Protein AF-A0A507DVT4-F1 (afdb_monomer)

Solvent-accessible surface area (backbone atoms only — not comparable to full-atom values): 16266 Å² total; per-residue (Å²): 142,82,84,84,84,83,77,80,67,72,68,63,59,55,56,55,53,53,55,55,58,59,60,53,74,79,45,89,83,66,77,80,80,73,76,97,66,75,84,76,75,82,70,79,58,86,85,63,60,68,79,74,77,67,69,89,76,72,89,70,57,76,79,60,75,73,67,68,64,61,66,60,56,53,51,50,53,51,47,56,52,50,52,58,49,50,52,53,51,49,54,52,49,55,52,53,48,55,51,52,52,54,50,50,54,52,50,51,54,50,51,52,53,51,51,51,51,50,52,49,48,55,74,69,47,59,82,86,60,70,87,48,33,57,39,87,88,79,73,42,63,38,101,43,73,62,7,50,55,49,52,55,49,51,52,51,50,51,53,53,49,51,53,51,51,51,52,48,48,62,70,67,51,41,68,38,84,90,80,74,42,64,74,54,82,74,82,59,98,76,76,86,71,95,72,94,72,91,75,86,71,82,74,72,81,79,79,54,75,72,69,64,63,71,67,72,66,74,76,76,59,69,66,57,60,55,52,53,55,48,52,62,69,65,55,70,83,85,68,87,82,77,80,80,79,88,80,82,86,128

Mean predicted aligned error: 23.72 Å

Secondary structure (DSSP, 8-state):
------PPPTHHHHHHHHHHHHHHHT-TT-PPPPPSS--------TT--GGGT--------HHHHT---HHHHHHHHHHHHHHHHHHHHHHHHHHHHHHHHHHHHHHHHHHHHHHHHHHHHHHH--TT--SSSEETTTTEE-SSHHHHHHHHHHHHHHHHHHHHHHHHHHHH--EETTTTEESS----TT------------------HHHHHTT-SPPPPHHHHHHHHHHHHHS-------PPPPPPP-

Structure (mmCIF, N/CA/C/O backbone):
data_AF-A0A507DVT4-F1
#
_entry.id   AF-A0A507DVT4-F1
#
loop_
_atom_site.group_PDB
_atom_site.id
_atom_site.type_symbol
_atom_site.label_atom_id
_atom_site.label_alt_id
_atom_site.label_comp_id
_atom_site.label_asym_id
_atom_site.label_entity_id
_atom_site.label_seq_id
_atom_site.pdbx_PDB_ins_code
_atom_site.Cartn_x
_atom_site.Cartn_y
_atom_site.Cartn_z
_atom_site.occupancy
_atom_site.B_iso_or_equiv
_atom_site.auth_seq_id
_atom_site.auth_comp_id
_atom_site.auth_asym_id
_atom_site.auth_atom_id
_atom_site.pdbx_PDB_model_num
ATOM 1 N N . MET A 1 1 ? -23.699 -27.563 -65.424 1.00 43.44 1 MET A N 1
ATOM 2 C CA . MET A 1 1 ? -22.711 -27.409 -64.337 1.00 43.44 1 MET A CA 1
ATOM 3 C C . MET A 1 1 ? -22.340 -25.936 -64.263 1.00 43.44 1 MET A C 1
ATOM 5 O O . MET A 1 1 ? -21.666 -25.458 -65.162 1.00 43.44 1 MET A O 1
ATOM 9 N N . LEU A 1 2 ? -22.877 -25.204 -63.285 1.00 45.22 2 LEU A N 1
ATOM 10 C CA . LEU A 1 2 ? -22.607 -23.779 -63.067 1.00 45.22 2 LEU A CA 1
ATOM 11 C C . LEU A 1 2 ? -22.167 -23.614 -61.612 1.00 45.22 2 LEU A C 1
ATOM 13 O O . LEU A 1 2 ? -22.878 -24.027 -60.698 1.00 45.22 2 LEU A O 1
ATOM 17 N N . SER A 1 3 ? -20.957 -23.096 -61.428 1.00 48.53 3 SER A N 1
ATOM 18 C CA . SER A 1 3 ? -20.278 -22.952 -60.141 1.00 48.53 3 SER A CA 1
ATOM 19 C C . SER A 1 3 ? -20.824 -21.750 -59.355 1.00 48.53 3 SER A C 1
ATOM 21 O O . SER A 1 3 ? -21.083 -20.712 -59.968 1.00 48.53 3 SER A O 1
ATOM 23 N N . PRO A 1 4 ? -20.954 -21.825 -58.018 1.00 55.44 4 PRO A N 1
ATOM 24 C CA . PRO A 1 4 ? -21.424 -20.708 -57.211 1.00 55.44 4 PRO A CA 1
ATOM 25 C C . PRO A 1 4 ? -20.274 -19.751 -56.869 1.00 55.44 4 PRO A C 1
ATOM 27 O O . PRO A 1 4 ? -19.268 -20.139 -56.279 1.00 55.44 4 PRO A O 1
ATOM 30 N N . THR A 1 5 ? -20.439 -18.475 -57.212 1.00 55.00 5 THR A N 1
ATOM 31 C CA . THR A 1 5 ? -19.556 -17.376 -56.805 1.00 55.00 5 THR A CA 1
ATOM 32 C C . THR A 1 5 ? -19.841 -16.987 -55.352 1.00 55.00 5 THR A C 1
ATOM 34 O O . THR A 1 5 ? -20.905 -16.448 -55.048 1.00 55.00 5 THR A O 1
ATOM 37 N N . HIS A 1 6 ? -18.900 -17.255 -54.446 1.00 54.44 6 HIS A N 1
ATOM 38 C CA . HIS A 1 6 ? -18.939 -16.784 -53.059 1.00 54.44 6 HIS A CA 1
ATOM 39 C C . HIS A 1 6 ? -18.597 -15.290 -52.982 1.00 54.44 6 HIS A C 1
ATOM 41 O O . HIS A 1 6 ? -17.448 -14.888 -53.151 1.00 54.44 6 HIS A O 1
ATOM 47 N N . SER A 1 7 ? -19.604 -14.465 -52.699 1.00 57.56 7 SER A N 1
ATOM 48 C CA . SER A 1 7 ? -19.434 -13.072 -52.289 1.00 57.56 7 SER A CA 1
ATOM 49 C C . SER A 1 7 ? -18.986 -13.011 -50.825 1.00 57.56 7 SER A C 1
ATOM 51 O O . SER A 1 7 ? -19.694 -13.505 -49.946 1.00 57.56 7 SER A O 1
ATOM 53 N N . LEU A 1 8 ? -17.829 -12.397 -50.555 1.00 55.09 8 LEU A N 1
ATOM 54 C CA . LEU A 1 8 ? -17.363 -12.139 -49.189 1.00 55.09 8 LEU A CA 1
ATOM 55 C C . LEU A 1 8 ? -18.342 -11.217 -48.426 1.00 55.09 8 LEU A C 1
ATOM 57 O O . LEU A 1 8 ? -18.832 -10.241 -49.000 1.00 55.09 8 LEU A O 1
ATOM 61 N N . PRO A 1 9 ? -18.592 -11.466 -47.128 1.00 59.06 9 PRO A N 1
ATOM 62 C CA . PRO A 1 9 ? -19.480 -10.644 -46.312 1.00 59.06 9 PRO A CA 1
ATOM 63 C C . PRO A 1 9 ? -18.884 -9.247 -46.054 1.00 59.06 9 PRO A C 1
ATOM 65 O O . PRO A 1 9 ? -17.759 -9.108 -45.568 1.00 59.06 9 PRO A O 1
ATOM 68 N N . GLN A 1 10 ? -19.675 -8.203 -46.330 1.00 58.38 10 GLN A N 1
ATOM 69 C CA . GLN A 1 10 ? -19.324 -6.773 -46.226 1.00 58.38 10 GLN A CA 1
ATOM 70 C C . GLN A 1 10 ? -18.707 -6.337 -44.882 1.00 58.38 10 GLN A C 1
ATOM 72 O O . GLN A 1 10 ? -18.003 -5.330 -44.828 1.00 58.38 10 GLN A O 1
ATOM 77 N N . GLN A 1 11 ? -18.918 -7.085 -43.797 1.00 58.19 11 GLN A N 1
ATOM 78 C CA . GLN A 1 11 ? -18.396 -6.726 -42.476 1.00 58.19 11 GLN A CA 1
ATOM 79 C C . GLN A 1 11 ? -16.866 -6.832 -42.364 1.00 58.19 11 GLN A C 1
ATOM 81 O O . GLN A 1 11 ? -16.260 -6.046 -41.637 1.00 58.19 11 GLN A O 1
ATOM 86 N N . GLN A 1 12 ? -16.209 -7.723 -43.118 1.00 57.81 12 GLN A N 1
ATOM 87 C CA . GLN A 1 12 ? -14.740 -7.808 -43.089 1.00 57.81 12 GLN A CA 1
ATOM 88 C C . GLN A 1 12 ? -14.060 -6.624 -43.788 1.00 57.81 12 GLN A C 1
ATOM 90 O O . GLN A 1 12 ? -12.969 -6.220 -43.385 1.00 57.81 12 GLN A O 1
ATOM 95 N N . GLN A 1 13 ? -14.708 -6.011 -44.784 1.00 58.44 13 GLN A N 1
ATOM 96 C CA . GLN A 1 13 ? -14.149 -4.837 -45.462 1.00 58.44 13 GLN A CA 1
ATOM 97 C C . GLN A 1 13 ? -14.146 -3.597 -44.556 1.00 58.44 13 GLN A C 1
ATOM 99 O O . GLN A 1 13 ? -13.201 -2.811 -44.599 1.00 58.44 13 GLN A O 1
ATOM 104 N N . GLN A 1 14 ? -15.145 -3.446 -43.681 1.00 61.31 14 GLN A N 1
ATOM 105 C CA . GLN A 1 14 ? -15.218 -2.298 -42.770 1.00 61.31 14 GLN A CA 1
ATOM 106 C C . GLN A 1 14 ? -14.154 -2.353 -41.662 1.00 61.31 14 GLN A C 1
ATOM 108 O O . GLN A 1 14 ? -13.573 -1.319 -41.329 1.00 61.31 14 GLN A O 1
ATOM 113 N N . GLN A 1 15 ? -13.816 -3.541 -41.143 1.00 62.19 15 GLN A N 1
ATOM 114 C CA . GLN A 1 15 ? -12.723 -3.671 -40.168 1.00 62.19 15 GLN A CA 1
ATOM 115 C C . GLN A 1 15 ? -11.349 -3.355 -40.777 1.00 62.19 15 GLN A C 1
ATOM 117 O O . GLN A 1 15 ? -10.537 -2.691 -40.133 1.00 62.19 15 GLN A O 1
ATOM 122 N N . GLN A 1 16 ? -11.089 -3.747 -42.029 1.00 60.31 16 GLN A N 1
ATOM 123 C CA . GLN A 1 16 ? -9.811 -3.435 -42.684 1.00 60.31 16 GLN A CA 1
ATOM 124 C C . GLN A 1 16 ? -9.631 -1.927 -42.938 1.00 60.31 16 GLN A C 1
ATOM 126 O O . GLN A 1 16 ? -8.526 -1.405 -42.781 1.00 60.31 16 GLN A O 1
ATOM 131 N N . GLN A 1 17 ? -10.711 -1.198 -43.245 1.00 60.75 17 GLN A N 1
ATOM 132 C CA . GLN A 1 17 ? -10.659 0.261 -43.417 1.00 60.75 17 GLN A CA 1
ATOM 133 C C . GLN A 1 17 ? -10.392 1.001 -42.097 1.00 60.75 17 GLN A C 1
ATOM 135 O O . GLN A 1 17 ? -9.636 1.975 -42.074 1.00 60.75 17 GLN A O 1
ATOM 140 N N . GLN A 1 18 ? -10.943 0.519 -40.978 1.00 59.38 18 GLN A N 1
ATOM 141 C CA . GLN A 1 18 ? -10.685 1.104 -39.657 1.00 59.38 18 GLN A CA 1
ATOM 142 C C . GLN A 1 18 ? -9.224 0.922 -39.214 1.00 59.38 18 GLN A C 1
ATOM 144 O O . GLN A 1 18 ? -8.627 1.861 -38.683 1.00 59.38 18 GLN A O 1
ATOM 149 N N . TYR A 1 19 ? -8.616 -0.234 -39.505 1.00 56.16 19 TYR A N 1
ATOM 150 C CA . TYR A 1 19 ? -7.188 -0.463 -39.250 1.00 56.16 19 TYR A CA 1
ATOM 151 C C . TYR A 1 19 ? -6.286 0.464 -40.075 1.00 56.16 19 TYR A C 1
ATOM 153 O O . TYR A 1 19 ? -5.301 0.987 -39.549 1.00 56.16 19 TYR A O 1
ATOM 161 N N . HIS A 1 20 ? -6.638 0.731 -41.337 1.00 52.28 20 HIS A N 1
ATOM 162 C CA . HIS A 1 20 ? -5.852 1.627 -42.185 1.00 52.28 20 HIS A CA 1
ATOM 163 C C . HIS A 1 20 ? -5.845 3.072 -41.666 1.00 52.28 20 HIS A C 1
ATOM 165 O O . HIS A 1 20 ? -4.784 3.692 -41.629 1.00 52.28 20 HIS A O 1
ATOM 171 N N . HIS A 1 21 ? -6.989 3.583 -41.195 1.00 55.44 21 HIS A N 1
ATOM 172 C CA . HIS A 1 21 ? -7.095 4.946 -40.658 1.00 55.44 21 HIS A CA 1
ATOM 173 C C . HIS A 1 21 ? -6.410 5.140 -39.297 1.00 55.44 21 HIS A C 1
ATOM 175 O O . HIS A 1 21 ? -5.939 6.242 -39.001 1.00 55.44 21 HIS A O 1
ATOM 181 N N . ALA A 1 22 ? -6.338 4.097 -38.466 1.00 54.81 22 ALA A N 1
ATOM 182 C CA . ALA A 1 22 ? -5.620 4.155 -37.192 1.00 54.81 22 ALA A CA 1
ATOM 183 C C . ALA A 1 22 ? -4.095 4.214 -37.393 1.00 54.81 22 ALA A C 1
ATOM 185 O O . ALA A 1 22 ? -3.402 4.925 -36.664 1.00 54.81 22 ALA A O 1
ATOM 186 N N . PHE A 1 23 ? -3.571 3.530 -38.416 1.00 51.56 23 PHE A N 1
ATOM 187 C CA . PHE A 1 23 ? -2.135 3.498 -38.701 1.00 51.56 23 PHE A CA 1
ATOM 188 C C . PHE A 1 23 ? -1.599 4.847 -39.218 1.00 51.56 23 PHE A C 1
ATOM 190 O O . PHE A 1 23 ? -0.498 5.256 -38.852 1.00 51.56 23 PHE A O 1
ATOM 197 N N . THR A 1 24 ? -2.386 5.591 -40.005 1.00 51.53 24 THR A N 1
ATOM 198 C CA . THR A 1 24 ? -1.970 6.892 -40.569 1.00 51.53 24 THR A CA 1
ATOM 199 C C . THR A 1 24 ? -1.904 8.011 -39.525 1.00 51.53 24 THR A C 1
ATOM 201 O O . THR A 1 24 ? -1.092 8.924 -39.648 1.00 51.53 24 THR A O 1
ATOM 204 N N . ARG A 1 25 ? -2.723 7.960 -38.462 1.00 54.91 25 ARG A N 1
ATOM 205 C CA . ARG A 1 25 ? -2.779 9.034 -37.449 1.00 54.91 25 ARG A CA 1
ATOM 206 C C . ARG A 1 25 ? -1.584 9.064 -36.491 1.00 54.91 25 ARG A C 1
ATOM 208 O O . ARG A 1 25 ? -1.343 10.099 -35.877 1.00 54.91 25 ARG A O 1
ATOM 215 N N . HIS A 1 26 ? -0.832 7.971 -36.365 1.00 51.00 26 HIS A N 1
ATOM 216 C CA . HIS A 1 26 ? 0.309 7.882 -35.444 1.00 51.00 26 HIS A CA 1
ATOM 217 C C . HIS A 1 26 ? 1.683 8.111 -36.094 1.00 51.00 26 HIS A C 1
ATOM 219 O O . HIS A 1 26 ? 2.685 8.114 -35.385 1.00 51.00 26 HIS A O 1
ATOM 225 N N . ASN A 1 27 ? 1.745 8.370 -37.406 1.00 46.69 27 ASN A N 1
ATOM 226 C CA . ASN A 1 27 ? 2.987 8.688 -38.116 1.00 46.69 27 ASN A CA 1
ATOM 227 C C . ASN A 1 27 ? 2.753 9.797 -39.164 1.00 46.69 27 ASN A C 1
ATOM 229 O O . ASN A 1 27 ? 2.626 9.508 -40.352 1.00 46.69 27 ASN A O 1
ATOM 233 N N . PRO A 1 28 ? 2.712 11.084 -38.768 1.00 53.41 28 PRO A N 1
ATOM 234 C CA . PRO A 1 28 ? 2.500 12.194 -39.706 1.00 53.41 28 PRO A CA 1
ATOM 235 C C . PRO A 1 28 ? 3.705 12.474 -40.630 1.00 53.41 28 PRO A C 1
ATOM 237 O O . PRO A 1 28 ? 3.685 13.436 -41.389 1.00 53.41 28 PRO A O 1
ATOM 240 N N . SER A 1 29 ? 4.772 11.671 -40.563 1.00 52.97 29 SER A N 1
ATOM 241 C CA . SER A 1 29 ? 6.018 11.853 -41.319 1.00 52.97 29 SER A CA 1
ATOM 242 C C . SER A 1 29 ? 6.154 10.951 -42.549 1.00 52.97 29 SER A C 1
ATOM 244 O O . SER A 1 29 ? 7.186 11.010 -43.217 1.00 52.97 29 SER A O 1
ATOM 246 N N . ILE A 1 30 ? 5.151 10.127 -42.866 1.00 54.16 30 ILE A N 1
ATOM 247 C CA . ILE A 1 30 ? 5.149 9.326 -44.093 1.00 54.16 30 ILE A CA 1
ATOM 248 C C . ILE A 1 30 ? 4.250 10.044 -45.106 1.00 54.16 30 ILE A C 1
ATOM 250 O O . ILE A 1 30 ? 3.032 9.894 -45.026 1.00 54.16 30 ILE A O 1
ATOM 254 N N . PRO A 1 31 ? 4.801 10.861 -46.023 1.00 56.50 31 PRO A N 1
ATOM 255 C CA . PRO A 1 31 ? 4.013 11.391 -47.126 1.00 56.50 31 PRO A CA 1
ATOM 256 C C . PRO A 1 31 ? 3.473 10.224 -47.960 1.00 56.50 31 PRO A C 1
ATOM 258 O O . PRO A 1 31 ? 4.204 9.267 -48.234 1.00 56.50 31 PRO A O 1
ATOM 261 N N . ASP A 1 32 ? 2.198 10.311 -48.342 1.00 55.09 32 ASP A N 1
ATOM 262 C CA . ASP A 1 32 ? 1.546 9.349 -49.227 1.00 55.09 32 ASP A CA 1
ATOM 263 C C . ASP A 1 32 ? 2.420 9.094 -50.462 1.00 55.09 32 ASP A C 1
ATOM 265 O O . ASP A 1 32 ? 2.911 10.028 -51.108 1.00 55.09 32 ASP A O 1
ATOM 269 N N . ALA A 1 33 ? 2.646 7.818 -50.782 1.00 60.38 33 ALA A N 1
ATOM 270 C CA . ALA A 1 33 ? 3.378 7.454 -51.984 1.00 60.38 33 ALA A CA 1
ATOM 271 C C . ALA A 1 33 ? 2.613 8.000 -53.205 1.00 60.38 33 ALA A C 1
ATOM 273 O O . ALA A 1 33 ? 1.418 7.720 -53.342 1.00 60.38 33 ALA A O 1
ATOM 274 N N . PRO A 1 34 ? 3.258 8.783 -54.090 1.00 62.06 34 PRO A N 1
ATOM 275 C CA . PRO A 1 34 ? 2.573 9.367 -55.231 1.00 62.06 34 PRO A CA 1
ATOM 276 C C . PRO A 1 34 ? 2.027 8.262 -56.149 1.00 62.06 34 PRO A C 1
ATOM 278 O O . PRO A 1 34 ? 2.641 7.192 -56.252 1.00 62.06 34 PRO A O 1
ATOM 281 N N . PRO A 1 35 ? 0.888 8.500 -56.831 1.00 57.09 35 PRO A N 1
ATOM 282 C CA . PRO A 1 35 ? 0.307 7.532 -57.750 1.00 57.09 35 PRO A CA 1
ATOM 283 C C . PRO A 1 35 ? 1.354 7.114 -58.783 1.00 57.09 35 PRO A C 1
ATOM 285 O O . PRO A 1 35 ? 2.082 7.947 -59.326 1.00 57.09 35 PRO A O 1
ATOM 288 N N . CYS A 1 36 ? 1.442 5.808 -59.032 1.00 60.06 36 CYS A N 1
ATOM 289 C CA . CYS A 1 36 ? 2.369 5.204 -59.978 1.00 60.06 36 CYS A CA 1
ATOM 290 C C . CYS A 1 36 ? 2.043 5.656 -61.413 1.00 60.06 36 CYS A C 1
ATOM 292 O O . CYS A 1 36 ? 1.366 4.974 -62.176 1.00 60.06 36 CYS A O 1
ATOM 294 N N . GLY A 1 37 ? 2.527 6.835 -61.782 1.00 57.09 37 GLY A N 1
ATOM 295 C CA . GLY A 1 37 ? 2.388 7.424 -63.102 1.00 57.09 37 GLY A CA 1
ATOM 296 C C . GLY A 1 37 ? 3.658 8.192 -63.419 1.00 57.09 37 GLY A C 1
ATOM 297 O O . GLY A 1 37 ? 3.891 9.236 -62.830 1.00 57.09 37 GLY A O 1
ATOM 298 N N . ARG A 1 38 ? 4.482 7.624 -64.313 1.00 56.00 38 ARG A N 1
ATOM 299 C CA . ARG A 1 38 ? 5.738 8.168 -64.870 1.00 56.00 38 ARG A CA 1
ATOM 300 C C . ARG A 1 38 ? 6.609 8.939 -63.868 1.00 56.00 38 ARG A C 1
ATOM 302 O O . ARG A 1 38 ? 6.410 10.127 -63.641 1.00 56.00 38 ARG A O 1
ATOM 309 N N . LEU A 1 39 ? 7.663 8.274 -63.385 1.00 56.97 39 LEU A N 1
ATOM 310 C CA . LEU A 1 39 ? 8.821 8.925 -62.764 1.00 56.97 39 LEU A CA 1
ATOM 311 C C . LEU A 1 39 ? 9.166 10.208 -63.535 1.00 56.97 39 LEU A C 1
ATOM 313 O O . LEU A 1 39 ? 9.413 10.153 -64.744 1.00 56.97 39 LEU A O 1
ATOM 317 N N . ALA A 1 40 ? 9.160 11.350 -62.843 1.00 53.97 40 ALA A N 1
ATOM 318 C CA . ALA A 1 40 ? 9.676 12.589 -63.399 1.00 53.97 40 ALA A CA 1
ATOM 319 C C . ALA A 1 40 ? 11.084 12.300 -63.932 1.00 53.97 40 ALA A C 1
ATOM 321 O O . ALA A 1 40 ? 11.919 11.746 -63.209 1.00 53.97 40 ALA A O 1
ATOM 322 N N . ARG A 1 41 ? 11.336 12.612 -65.212 1.00 61.06 41 ARG A N 1
ATOM 323 C CA . ARG A 1 41 ? 12.693 12.556 -65.762 1.00 61.06 41 ARG A CA 1
ATOM 324 C C . ARG A 1 41 ? 13.564 13.365 -64.817 1.00 61.06 41 ARG A C 1
ATOM 326 O O . ARG A 1 41 ? 13.273 14.537 -64.600 1.00 61.06 41 ARG A O 1
ATOM 333 N N . ILE A 1 42 ? 14.561 12.704 -64.232 1.00 59.47 42 ILE A N 1
ATOM 334 C CA . ILE A 1 42 ? 15.562 13.306 -63.359 1.00 59.47 42 ILE A CA 1
ATOM 335 C C . ILE A 1 42 ? 16.101 14.520 -64.112 1.00 59.47 42 ILE A C 1
ATOM 337 O O . ILE A 1 42 ? 16.828 14.381 -65.094 1.00 59.47 42 ILE A O 1
ATOM 341 N N . GLY A 1 43 ? 15.624 15.700 -63.717 1.00 47.09 43 GLY A N 1
ATOM 342 C CA . GLY A 1 43 ? 16.059 16.966 -64.270 1.00 47.09 43 GLY A CA 1
ATOM 343 C C . GLY A 1 43 ? 17.536 17.119 -63.959 1.00 47.09 43 GLY A C 1
ATOM 344 O O . GLY A 1 43 ? 17.964 16.823 -62.844 1.00 47.09 43 GLY A O 1
ATOM 345 N N . ASN A 1 44 ? 18.291 17.509 -64.983 1.00 52.53 44 ASN A N 1
ATOM 346 C CA . ASN A 1 44 ? 19.724 17.757 -64.973 1.00 52.53 44 ASN A CA 1
ATOM 347 C C . ASN A 1 44 ? 20.236 18.188 -63.594 1.00 52.53 44 ASN A C 1
ATOM 349 O O . ASN A 1 44 ? 19.936 19.282 -63.117 1.00 52.53 44 ASN A O 1
ATOM 353 N N . ASN A 1 45 ? 21.042 17.321 -62.976 1.00 52.91 45 ASN A N 1
ATOM 354 C CA . ASN A 1 45 ? 21.886 17.705 -61.857 1.00 52.91 45 ASN A CA 1
ATOM 355 C C . ASN A 1 45 ? 22.715 18.915 -62.306 1.00 52.91 45 ASN A C 1
ATOM 357 O O . ASN A 1 45 ? 23.646 18.762 -63.090 1.00 52.91 45 ASN A O 1
ATOM 361 N N . SER A 1 46 ? 22.449 20.095 -61.748 1.00 54.09 46 SER A N 1
ATOM 362 C CA . SER A 1 46 ? 23.334 21.269 -61.829 1.00 54.09 46 SER A CA 1
ATOM 363 C C . SER A 1 46 ? 24.720 21.017 -61.208 1.00 54.09 46 SER A C 1
ATOM 365 O O . SER A 1 46 ? 25.603 21.862 -61.281 1.00 54.09 46 SER A O 1
ATOM 367 N N . ARG A 1 47 ? 24.923 19.832 -60.615 1.00 54.28 47 ARG A N 1
ATOM 368 C CA . ARG A 1 47 ? 26.208 19.282 -60.164 1.00 54.28 47 ARG A CA 1
ATOM 369 C C . ARG A 1 47 ? 26.981 18.487 -61.224 1.00 54.28 47 ARG A C 1
ATOM 371 O O . ARG A 1 47 ? 28.121 18.133 -60.960 1.00 54.28 47 ARG A O 1
ATOM 378 N N . ASN A 1 48 ? 26.390 18.218 -62.389 1.00 52.97 48 ASN A N 1
ATOM 379 C CA . ASN A 1 48 ? 27.080 17.698 -63.571 1.00 52.97 48 ASN A CA 1
ATOM 380 C C . ASN A 1 48 ? 27.116 18.806 -64.632 1.00 52.97 48 ASN A C 1
ATOM 382 O O . ASN A 1 48 ? 26.478 18.709 -65.678 1.00 52.97 48 ASN A O 1
ATOM 386 N N . THR A 1 49 ? 27.839 19.891 -64.355 1.00 51.75 49 THR A N 1
ATOM 387 C CA . THR A 1 49 ? 28.305 20.753 -65.440 1.00 51.75 49 THR A CA 1
ATOM 388 C C . THR A 1 49 ? 29.334 19.952 -66.236 1.00 51.75 49 THR A C 1
ATOM 390 O O . THR A 1 49 ? 30.318 19.441 -65.703 1.00 51.75 49 THR A O 1
ATOM 393 N N . SER A 1 50 ? 29.058 19.773 -67.524 1.00 51.56 50 SER A N 1
ATOM 394 C CA . SER A 1 50 ? 29.865 19.006 -68.477 1.00 51.56 50 SER A CA 1
ATOM 395 C C . SER A 1 50 ? 31.287 19.545 -68.676 1.00 51.56 50 SER A C 1
ATOM 397 O O . SER A 1 50 ? 32.092 18.865 -69.306 1.00 51.56 50 SER A O 1
ATOM 399 N N . ASP A 1 51 ? 31.620 20.709 -68.114 1.00 52.59 51 ASP A N 1
ATOM 400 C CA . ASP A 1 51 ? 32.925 21.359 -68.287 1.00 52.59 51 ASP A CA 1
ATOM 401 C C . ASP A 1 51 ? 34.090 20.562 -67.689 1.00 52.59 51 ASP A C 1
ATOM 403 O O . ASP A 1 51 ? 35.191 20.599 -68.228 1.00 52.59 51 ASP A O 1
ATOM 407 N N . ASN A 1 52 ? 33.859 19.763 -66.641 1.00 53.84 52 ASN A N 1
ATOM 408 C CA . ASN A 1 52 ? 34.907 18.913 -66.057 1.00 53.84 52 ASN A CA 1
ATOM 409 C C . ASN A 1 52 ? 34.899 17.466 -66.565 1.00 53.84 52 ASN A C 1
ATOM 411 O O . ASN A 1 52 ? 35.802 16.699 -66.238 1.00 53.84 52 ASN A O 1
ATOM 415 N N . VAL A 1 53 ? 33.898 17.062 -67.353 1.00 55.62 53 VAL A N 1
ATOM 416 C CA . VAL A 1 53 ? 33.783 15.673 -67.835 1.00 55.62 53 VAL A CA 1
ATOM 417 C C . VAL A 1 53 ? 34.609 15.449 -69.112 1.00 55.62 53 VAL A C 1
ATOM 419 O O . VAL A 1 53 ? 34.964 14.314 -69.415 1.00 55.62 53 VAL A O 1
ATOM 422 N N . PHE A 1 54 ? 34.992 16.520 -69.821 1.00 50.00 54 PHE A N 1
ATOM 423 C CA . PHE A 1 54 ? 35.735 16.454 -71.090 1.00 50.00 54 PHE A CA 1
ATOM 424 C C . PHE A 1 54 ? 37.143 17.073 -71.053 1.00 50.00 54 PHE A C 1
ATOM 426 O O . PHE A 1 54 ? 37.703 17.388 -72.101 1.00 50.00 54 PHE A O 1
ATOM 433 N N . ALA A 1 55 ? 37.770 17.200 -69.881 1.00 54.59 55 ALA A N 1
ATOM 434 C CA . ALA A 1 55 ? 39.186 17.564 -69.790 1.00 54.59 55 ALA A CA 1
ATOM 435 C C . ALA A 1 55 ? 40.097 16.359 -70.130 1.00 54.59 55 ALA A C 1
ATOM 437 O O . ALA A 1 55 ? 40.806 15.826 -69.279 1.00 54.59 55 ALA A O 1
ATOM 438 N N . PHE A 1 56 ? 40.093 15.914 -71.391 1.00 53.28 56 PHE A N 1
ATOM 439 C CA . PHE A 1 56 ? 41.046 14.934 -71.939 1.00 53.28 56 PHE A CA 1
ATOM 440 C C . PHE A 1 56 ? 42.414 15.587 -72.219 1.00 53.28 56 PHE A C 1
ATOM 442 O O . PHE A 1 56 ? 42.891 15.592 -73.350 1.00 53.28 56 PHE A O 1
ATOM 449 N N . GLY A 1 57 ? 43.035 16.198 -71.206 1.00 53.34 57 GLY A N 1
ATOM 450 C CA . GLY A 1 57 ? 44.179 17.093 -71.430 1.00 53.34 57 GLY A CA 1
ATOM 451 C C . GLY A 1 57 ? 45.232 17.148 -70.328 1.00 53.34 57 GLY A C 1
ATOM 452 O O . GLY A 1 57 ? 45.993 18.106 -70.283 1.00 53.34 57 GLY A O 1
ATOM 453 N N . GLY A 1 58 ? 45.292 16.156 -69.440 1.00 56.09 58 GLY A N 1
ATOM 454 C CA . GLY A 1 58 ? 46.421 15.982 -68.526 1.00 56.09 58 GLY A CA 1
ATOM 455 C C . GLY A 1 58 ? 47.271 14.809 -68.990 1.00 56.09 58 GLY A C 1
ATOM 456 O O . GLY A 1 58 ? 46.797 13.673 -68.964 1.00 56.09 58 GLY A O 1
ATOM 457 N N . VAL A 1 59 ? 48.510 15.062 -69.415 1.00 56.22 59 VAL A N 1
ATOM 458 C CA . VAL A 1 59 ? 49.517 14.009 -69.590 1.00 56.22 59 VAL A CA 1
ATOM 459 C C . VAL A 1 59 ? 49.777 13.423 -68.202 1.00 56.22 59 VAL A C 1
ATOM 461 O O . VAL A 1 59 ? 50.519 13.983 -67.405 1.00 56.22 59 VAL A O 1
ATOM 464 N N . MET A 1 60 ? 49.072 12.345 -67.868 1.00 53.25 60 MET A N 1
ATOM 465 C CA . MET A 1 60 ? 49.424 11.499 -66.733 1.00 53.25 60 MET A CA 1
ATOM 466 C C . MET A 1 60 ? 50.720 10.788 -67.104 1.00 53.25 60 MET A C 1
ATOM 468 O O . MET A 1 60 ? 50.744 10.082 -68.113 1.00 53.25 60 MET A O 1
ATOM 472 N N . ASP A 1 61 ? 51.777 10.996 -66.319 1.00 56.00 61 ASP A N 1
ATOM 473 C CA . ASP A 1 61 ? 53.045 10.282 -66.468 1.00 56.00 61 ASP A CA 1
ATOM 474 C C . ASP A 1 61 ? 52.788 8.771 -66.613 1.00 56.00 61 ASP A C 1
ATOM 476 O O . ASP A 1 61 ? 52.125 8.151 -65.776 1.00 56.00 61 ASP A O 1
ATOM 480 N N . ASP A 1 62 ? 53.334 8.143 -67.660 1.00 56.19 62 ASP A N 1
ATOM 481 C CA . ASP A 1 62 ? 53.113 6.714 -67.946 1.00 56.19 62 ASP A CA 1
ATOM 482 C C . ASP A 1 62 ? 53.564 5.792 -66.792 1.00 56.19 62 ASP A C 1
ATOM 484 O O . ASP A 1 62 ? 53.091 4.663 -66.663 1.00 56.19 62 ASP A O 1
ATOM 488 N N . VAL A 1 63 ? 54.427 6.285 -65.897 1.00 60.06 63 VAL A N 1
ATOM 489 C CA . VAL A 1 63 ? 54.926 5.558 -64.718 1.00 60.06 63 VAL A CA 1
ATOM 490 C C . VAL A 1 63 ? 53.872 5.441 -63.605 1.00 60.06 63 VAL A C 1
ATOM 492 O O . VAL A 1 63 ? 53.865 4.456 -62.863 1.00 60.06 63 VAL A O 1
ATOM 495 N N . THR A 1 64 ? 52.955 6.405 -63.476 1.00 56.41 64 THR A N 1
ATOM 496 C CA . THR A 1 64 ? 51.869 6.368 -62.474 1.00 56.41 64 THR A CA 1
ATOM 497 C C . THR A 1 64 ? 50.586 5.755 -63.029 1.00 56.41 64 THR A C 1
ATOM 499 O O . THR A 1 64 ? 49.791 5.215 -62.260 1.00 56.41 64 THR A O 1
ATOM 502 N N . ARG A 1 65 ? 50.426 5.723 -64.359 1.00 57.66 65 ARG A N 1
ATOM 503 C CA . ARG A 1 65 ? 49.276 5.125 -65.061 1.00 57.66 65 ARG A CA 1
ATOM 504 C C . ARG A 1 65 ? 49.043 3.643 -64.720 1.00 57.66 65 ARG A C 1
ATOM 506 O O . ARG A 1 65 ? 47.898 3.201 -64.713 1.00 57.66 65 ARG A O 1
ATOM 513 N N . TYR A 1 66 ? 50.099 2.897 -64.383 1.00 54.84 66 TYR A N 1
ATOM 514 C CA . TYR A 1 66 ? 50.032 1.459 -64.070 1.00 54.84 66 TYR A CA 1
ATOM 515 C C . TYR A 1 66 ? 50.302 1.108 -62.597 1.00 54.84 66 TYR A C 1
ATOM 517 O O . TYR A 1 66 ? 50.267 -0.065 -62.232 1.00 54.84 66 TYR A O 1
ATOM 525 N N . ARG A 1 67 ? 50.528 2.098 -61.720 1.00 57.88 67 ARG A N 1
ATOM 526 C CA . ARG A 1 67 ? 50.645 1.888 -60.265 1.00 57.88 67 ARG A CA 1
ATOM 527 C C . ARG A 1 67 ? 49.297 2.104 -59.584 1.00 57.88 67 ARG A C 1
ATOM 529 O O . ARG A 1 67 ? 49.124 3.016 -58.784 1.00 57.88 67 ARG A O 1
ATOM 536 N N . THR A 1 68 ? 48.326 1.267 -59.922 1.00 65.25 68 THR A N 1
ATOM 537 C CA . THR A 1 68 ? 47.049 1.214 -59.208 1.00 65.25 68 THR A CA 1
ATOM 538 C C . THR A 1 68 ? 47.043 -0.027 -58.330 1.00 65.25 68 THR A C 1
ATOM 540 O O . THR A 1 68 ? 46.936 -1.150 -58.816 1.00 65.25 68 THR A O 1
ATOM 543 N N . ASP A 1 69 ? 47.175 0.165 -57.016 1.00 73.81 69 ASP A N 1
ATOM 544 C CA . ASP A 1 69 ? 46.930 -0.909 -56.052 1.00 73.81 69 ASP A CA 1
ATOM 545 C C . ASP A 1 69 ? 45.415 -1.142 -55.946 1.00 73.81 69 ASP A C 1
ATOM 547 O O . ASP A 1 69 ? 44.723 -0.704 -55.024 1.00 73.81 69 ASP A O 1
ATOM 551 N N . ALA A 1 70 ? 44.872 -1.791 -56.976 1.00 77.62 70 ALA A N 1
ATOM 552 C CA . ALA A 1 70 ? 43.460 -2.131 -57.064 1.00 77.62 70 ALA A CA 1
ATOM 553 C C . ALA A 1 70 ? 43.029 -3.064 -55.919 1.00 77.62 70 ALA A C 1
ATOM 555 O O . ALA A 1 70 ? 41.861 -3.058 -55.527 1.00 77.62 70 ALA A O 1
ATOM 556 N N . ALA A 1 71 ? 43.967 -3.839 -55.361 1.00 79.69 71 ALA A N 1
ATOM 557 C CA . ALA A 1 71 ? 43.706 -4.707 -54.224 1.00 79.69 71 ALA A CA 1
ATOM 558 C C . ALA A 1 71 ? 43.471 -3.888 -52.946 1.00 79.69 71 ALA A C 1
ATOM 560 O O . ALA A 1 71 ? 42.493 -4.154 -52.247 1.00 79.69 71 ALA A O 1
ATOM 561 N N . ALA A 1 72 ? 44.290 -2.865 -52.675 1.00 84.81 72 ALA A N 1
ATOM 562 C CA . ALA A 1 72 ? 44.078 -1.948 -51.552 1.00 84.81 72 ALA A CA 1
ATOM 563 C C . ALA A 1 72 ? 42.778 -1.133 -51.692 1.00 84.81 72 ALA A C 1
ATOM 565 O O . ALA A 1 72 ? 41.994 -1.037 -50.750 1.00 84.81 72 ALA A O 1
ATOM 566 N N . ALA A 1 73 ? 42.474 -0.621 -52.887 1.00 83.88 73 ALA A N 1
ATOM 567 C CA . ALA A 1 73 ? 41.231 0.125 -53.108 1.00 83.88 73 ALA A CA 1
ATOM 568 C C . ALA A 1 73 ? 39.969 -0.742 -52.884 1.00 83.88 73 ALA A C 1
ATOM 570 O O . ALA A 1 73 ? 38.965 -0.289 -52.326 1.00 83.88 73 ALA A O 1
ATOM 571 N N . GLU A 1 74 ? 40.005 -2.016 -53.287 1.00 85.88 74 GLU A N 1
ATOM 572 C CA . GLU A 1 74 ? 38.891 -2.947 -53.081 1.00 85.88 74 GLU A CA 1
ATOM 573 C C . GLU A 1 74 ? 38.783 -3.415 -51.615 1.00 85.88 74 GLU A C 1
ATOM 575 O O . GLU A 1 74 ? 37.670 -3.617 -51.115 1.00 85.88 74 GLU A O 1
ATOM 580 N N . THR A 1 75 ? 39.896 -3.548 -50.881 1.00 90.69 75 THR A N 1
ATOM 581 C CA . THR A 1 75 ? 39.861 -3.871 -49.442 1.00 90.69 75 THR A CA 1
ATOM 582 C C . THR A 1 75 ? 39.278 -2.717 -48.626 1.00 90.69 75 THR A C 1
ATOM 584 O O . THR A 1 75 ? 38.397 -2.963 -47.795 1.00 90.69 75 THR A O 1
ATOM 587 N N . GLU A 1 76 ? 39.656 -1.471 -48.920 1.00 91.69 76 GLU A N 1
ATOM 588 C CA . GLU A 1 76 ? 39.065 -0.271 -48.316 1.00 91.69 76 GLU A CA 1
ATOM 589 C C . GLU A 1 76 ? 37.566 -0.177 -48.611 1.00 91.69 76 GLU A C 1
ATOM 591 O O . GLU A 1 76 ? 36.749 0.014 -47.705 1.00 91.69 76 GLU A O 1
ATOM 596 N N . ARG A 1 77 ? 37.154 -0.412 -49.863 1.00 90.50 77 ARG A N 1
ATOM 597 C CA . ARG A 1 77 ? 35.732 -0.429 -50.237 1.00 90.50 77 ARG A CA 1
ATOM 598 C C . ARG A 1 77 ? 34.943 -1.461 -49.429 1.00 90.50 77 ARG A C 1
ATOM 600 O O . ARG A 1 77 ? 33.830 -1.172 -48.974 1.00 90.50 77 ARG A O 1
ATOM 607 N N . ARG A 1 78 ? 35.503 -2.658 -49.227 1.00 93.12 78 ARG A N 1
ATOM 608 C CA . ARG A 1 78 ? 34.889 -3.717 -48.408 1.00 93.12 78 ARG A CA 1
ATOM 609 C C . ARG A 1 78 ? 34.818 -3.329 -46.935 1.00 93.12 78 ARG A C 1
ATOM 611 O O . ARG A 1 78 ? 33.791 -3.596 -46.311 1.00 93.12 78 ARG A O 1
ATOM 618 N N . GLN A 1 79 ? 35.850 -2.688 -46.385 1.00 95.62 79 GLN A N 1
ATOM 619 C CA . GLN A 1 79 ? 35.832 -2.172 -45.012 1.00 95.62 79 GLN A CA 1
ATOM 620 C C . GLN A 1 79 ? 34.740 -1.115 -44.834 1.00 95.62 79 GLN A C 1
ATOM 622 O O . GLN A 1 79 ? 33.868 -1.284 -43.988 1.00 95.62 79 GLN A O 1
ATOM 627 N N . VAL A 1 80 ? 34.662 -0.122 -45.724 1.00 94.62 80 VAL A N 1
ATOM 628 C CA . VAL A 1 80 ? 33.618 0.916 -45.676 1.00 94.62 80 VAL A CA 1
ATOM 629 C C . VAL A 1 80 ? 32.211 0.310 -45.744 1.00 94.62 80 VAL A C 1
ATOM 631 O O . VAL A 1 80 ? 31.296 0.758 -45.048 1.00 94.62 80 VAL A O 1
ATOM 634 N N . GLN A 1 81 ? 31.999 -0.724 -46.563 1.00 94.75 81 GLN A N 1
ATOM 635 C CA . GLN A 1 81 ? 30.710 -1.422 -46.611 1.00 94.75 81 GLN A CA 1
ATOM 636 C C . GLN A 1 81 ? 30.404 -2.196 -45.324 1.00 94.75 81 GLN A C 1
ATOM 638 O O . GLN A 1 81 ? 29.253 -2.179 -44.869 1.00 94.75 81 GLN A O 1
ATOM 643 N N . ARG A 1 82 ? 31.408 -2.852 -44.728 1.00 95.94 82 ARG A N 1
ATOM 644 C CA . ARG A 1 82 ? 31.277 -3.530 -43.430 1.00 95.94 82 ARG A CA 1
ATOM 645 C C . ARG A 1 82 ? 30.935 -2.533 -42.329 1.00 95.94 82 ARG A C 1
ATOM 647 O O . ARG A 1 82 ? 29.963 -2.769 -41.619 1.00 95.94 82 ARG A O 1
ATOM 654 N N . ASP A 1 83 ? 31.608 -1.390 -42.279 1.00 96.31 83 ASP A N 1
AT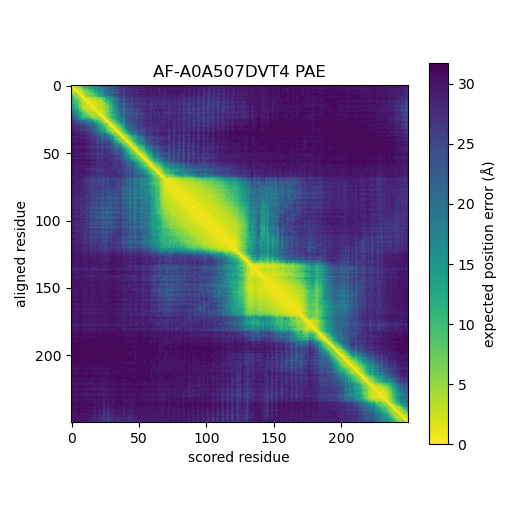OM 655 C CA . ASP A 1 83 ? 31.366 -0.342 -41.283 1.00 96.31 83 ASP A CA 1
ATOM 656 C C . ASP A 1 83 ? 29.981 0.291 -41.435 1.00 96.31 83 ASP A C 1
ATOM 658 O O . ASP A 1 83 ? 29.268 0.545 -40.468 1.00 96.31 83 ASP A O 1
ATOM 662 N N . ARG A 1 84 ? 29.525 0.506 -42.674 1.00 95.25 84 ARG A N 1
ATOM 663 C CA . ARG A 1 84 ? 28.145 0.957 -42.926 1.00 95.25 84 ARG A CA 1
ATOM 664 C C . ARG A 1 84 ? 27.117 -0.082 -42.487 1.00 95.25 84 ARG A C 1
ATOM 666 O O . ARG A 1 84 ? 26.001 0.271 -42.103 1.00 95.25 84 ARG A O 1
ATOM 673 N N . ARG A 1 85 ? 27.436 -1.374 -42.588 1.00 95.06 85 ARG A N 1
ATOM 674 C CA . ARG A 1 85 ? 26.562 -2.448 -42.106 1.00 95.06 85 ARG A CA 1
ATOM 675 C C . ARG A 1 85 ? 26.568 -2.519 -40.579 1.00 95.06 85 ARG A C 1
ATOM 677 O O . ARG A 1 85 ? 25.478 -2.580 -40.018 1.00 95.06 85 ARG A O 1
ATOM 684 N N . SER A 1 86 ? 27.729 -2.460 -39.929 1.00 95.50 86 SER A N 1
ATOM 685 C CA . SER A 1 86 ? 27.835 -2.483 -38.465 1.00 95.50 86 SER A CA 1
ATOM 686 C C . SER A 1 86 ? 27.110 -1.292 -37.841 1.00 95.50 86 SER A C 1
ATOM 688 O O . SER A 1 86 ? 26.249 -1.509 -36.996 1.00 95.50 86 SER A O 1
ATOM 690 N N . LYS A 1 87 ? 27.305 -0.074 -38.365 1.00 96.19 87 LYS A N 1
ATOM 691 C CA . LYS A 1 87 ? 26.588 1.133 -37.913 1.00 96.19 87 LYS A CA 1
ATOM 692 C C . LYS A 1 87 ? 25.070 0.989 -38.002 1.00 96.19 87 LYS A C 1
ATOM 694 O O . LYS A 1 87 ? 24.354 1.382 -37.091 1.00 96.19 87 LYS A O 1
ATOM 699 N N . ARG A 1 88 ? 24.543 0.397 -39.081 1.00 94.62 88 ARG A N 1
ATOM 700 C CA . ARG A 1 88 ? 23.091 0.153 -39.210 1.00 94.62 88 ARG A CA 1
ATOM 701 C C . ARG A 1 88 ? 22.573 -0.843 -38.176 1.00 94.62 88 ARG A C 1
ATOM 703 O O . ARG A 1 88 ? 21.478 -0.658 -37.653 1.00 94.62 88 ARG A O 1
ATOM 710 N N . VAL A 1 89 ? 23.340 -1.897 -37.902 1.00 95.06 89 VAL A N 1
ATOM 711 C CA . VAL A 1 89 ? 22.989 -2.891 -36.879 1.00 95.06 89 VAL A CA 1
ATOM 712 C C . VAL A 1 89 ? 23.024 -2.262 -35.489 1.00 95.06 89 VAL A C 1
ATOM 714 O O . VAL A 1 89 ? 22.093 -2.464 -34.719 1.00 95.06 89 VAL A O 1
ATOM 717 N N . GLU A 1 90 ? 24.044 -1.460 -35.197 1.00 96.06 90 GLU A N 1
ATOM 718 C CA . GLU A 1 90 ? 24.199 -0.745 -33.932 1.00 96.06 90 GLU A CA 1
ATOM 719 C C . GLU A 1 90 ? 23.057 0.249 -33.698 1.00 96.06 90 GLU A C 1
ATOM 721 O O . GLU A 1 90 ? 22.391 0.184 -32.671 1.00 96.06 90 GLU A O 1
ATOM 726 N N . VAL A 1 91 ? 22.726 1.083 -34.690 1.00 96.00 91 VAL A N 1
ATOM 727 C CA . VAL A 1 91 ? 21.583 2.008 -34.604 1.00 96.00 91 VAL A CA 1
ATOM 728 C C . VAL A 1 91 ? 20.277 1.255 -34.347 1.00 96.00 91 VAL A C 1
ATOM 730 O O . VAL A 1 91 ? 19.479 1.674 -33.510 1.00 96.00 91 VAL A O 1
ATOM 733 N N . ARG A 1 92 ? 20.055 0.121 -35.027 1.00 95.19 92 ARG A N 1
ATOM 734 C CA . ARG A 1 92 ? 18.861 -0.706 -34.801 1.00 95.19 92 ARG A CA 1
ATOM 735 C C . ARG A 1 92 ? 18.841 -1.302 -33.395 1.00 95.19 92 ARG A C 1
ATOM 737 O O . ARG A 1 92 ? 17.778 -1.340 -32.782 1.00 95.19 92 ARG A O 1
ATOM 744 N N . ARG A 1 93 ? 19.985 -1.774 -32.898 1.00 96.00 93 ARG A N 1
ATOM 745 C CA . ARG A 1 93 ? 20.116 -2.323 -31.545 1.00 96.00 93 ARG A CA 1
ATOM 746 C C . ARG A 1 93 ? 19.805 -1.256 -30.500 1.00 96.00 93 ARG A C 1
ATOM 748 O O . ARG A 1 93 ? 18.935 -1.489 -29.673 1.00 96.00 93 ARG A O 1
ATOM 755 N N . ASN A 1 94 ? 20.420 -0.082 -30.613 1.00 95.56 94 ASN A N 1
ATOM 756 C CA . ASN A 1 94 ? 20.205 1.031 -29.689 1.00 95.56 94 ASN A CA 1
ATOM 757 C C . ASN A 1 94 ? 18.745 1.505 -29.717 1.00 95.56 94 ASN A C 1
ATOM 759 O O . ASN A 1 94 ? 18.172 1.837 -28.687 1.00 95.56 94 ASN A O 1
ATOM 763 N N . TRP A 1 95 ? 18.108 1.507 -30.892 1.00 94.19 95 TRP A N 1
ATOM 764 C CA . TRP A 1 95 ? 16.686 1.833 -31.006 1.00 94.19 95 TRP A CA 1
ATOM 765 C C . TRP A 1 95 ? 15.789 0.823 -30.277 1.00 94.19 95 TRP A C 1
ATOM 767 O O . TRP A 1 95 ? 14.888 1.234 -29.551 1.00 94.19 95 TRP A O 1
ATOM 777 N N . LEU A 1 96 ? 16.046 -0.481 -30.438 1.00 94.06 96 LEU A N 1
ATOM 778 C CA . LEU A 1 96 ? 15.306 -1.527 -29.721 1.00 94.06 96 LEU A CA 1
ATOM 779 C C . LEU A 1 96 ? 15.533 -1.446 -28.209 1.00 94.06 96 LEU A C 1
ATOM 781 O O . LEU A 1 96 ? 14.579 -1.559 -27.447 1.00 94.06 96 LEU A O 1
ATOM 785 N N . GLU A 1 97 ? 16.773 -1.209 -27.790 1.00 95.56 97 GLU A N 1
ATOM 786 C CA . GLU A 1 97 ? 17.134 -1.030 -26.385 1.00 95.56 97 GLU A CA 1
ATOM 787 C C . GLU A 1 97 ? 16.386 0.156 -25.770 1.00 95.56 97 GLU A C 1
ATOM 789 O O . GLU A 1 97 ? 15.735 -0.011 -24.748 1.00 95.56 97 GLU A O 1
ATOM 794 N N . ASN A 1 98 ? 16.354 1.307 -26.448 1.00 95.50 98 ASN A N 1
ATOM 795 C CA . ASN A 1 98 ? 15.618 2.490 -25.992 1.00 95.50 98 ASN A CA 1
ATOM 796 C C . ASN A 1 98 ? 14.100 2.272 -25.877 1.00 95.50 98 ASN A C 1
ATOM 798 O O . ASN A 1 98 ? 13.436 2.909 -25.059 1.00 95.50 98 ASN A O 1
ATOM 802 N N . ILE A 1 99 ? 13.520 1.422 -26.727 1.00 95.62 99 ILE A N 1
ATOM 803 C CA . ILE A 1 99 ? 12.099 1.069 -26.621 1.00 95.62 99 ILE A CA 1
ATOM 804 C C . ILE A 1 99 ? 11.864 0.202 -25.390 1.00 95.62 99 ILE A C 1
ATOM 806 O O . ILE A 1 99 ? 10.910 0.444 -24.652 1.00 95.62 99 ILE A O 1
ATOM 810 N N . GLU A 1 100 ? 12.723 -0.791 -25.174 1.00 95.56 100 GLU A N 1
ATOM 811 C CA . GLU A 1 100 ? 12.585 -1.718 -24.059 1.00 95.56 100 GLU A CA 1
ATOM 812 C C . GLU A 1 100 ? 12.834 -1.012 -22.722 1.00 95.56 100 GLU A C 1
ATOM 814 O O . GLU A 1 100 ? 12.032 -1.170 -21.807 1.00 95.56 100 GLU A O 1
ATOM 819 N N . THR A 1 101 ? 13.852 -0.150 -22.620 1.00 96.56 101 THR A N 1
ATOM 820 C CA . THR A 1 101 ? 14.073 0.665 -21.414 1.00 96.56 101 THR A CA 1
ATOM 821 C C . THR A 1 101 ? 12.864 1.540 -21.111 1.00 96.56 101 THR A C 1
ATOM 823 O O . THR A 1 101 ? 12.331 1.486 -20.007 1.00 96.56 101 THR A O 1
ATOM 826 N N . ARG A 1 102 ? 12.327 2.246 -22.114 1.00 95.31 102 ARG A N 1
ATOM 827 C CA . ARG A 1 102 ? 11.121 3.064 -21.939 1.00 95.31 102 ARG A CA 1
ATOM 828 C C . ARG A 1 102 ? 9.911 2.239 -21.499 1.00 95.31 102 ARG A C 1
ATOM 830 O O . ARG A 1 102 ? 9.091 2.727 -20.724 1.00 95.31 102 ARG A O 1
ATOM 837 N N . ARG A 1 103 ? 9.759 1.019 -22.015 1.00 97.12 103 ARG A N 1
ATOM 838 C CA . ARG A 1 103 ? 8.689 0.108 -21.598 1.00 97.12 103 ARG A CA 1
ATOM 839 C C . ARG A 1 103 ? 8.846 -0.265 -20.122 1.00 97.12 103 ARG A C 1
ATOM 841 O O . ARG A 1 103 ? 7.872 -0.141 -19.382 1.00 97.12 103 ARG A O 1
ATOM 848 N N . TRP A 1 104 ? 10.048 -0.657 -19.700 1.00 96.12 104 TRP A N 1
ATOM 849 C CA . TRP A 1 104 ? 10.340 -0.992 -18.304 1.00 96.12 104 TRP A CA 1
ATOM 850 C C . TRP A 1 104 ? 10.155 0.193 -17.361 1.00 96.12 104 TRP A C 1
ATOM 852 O O . TRP A 1 104 ? 9.597 0.010 -16.285 1.00 96.12 104 TRP A O 1
ATOM 862 N N . ASP A 1 105 ? 10.536 1.402 -17.772 1.00 97.06 105 ASP A N 1
ATOM 863 C CA . ASP A 1 105 ? 10.336 2.624 -16.983 1.00 97.06 105 ASP A CA 1
ATOM 864 C C . ASP A 1 105 ? 8.849 2.928 -16.754 1.00 97.06 105 ASP A C 1
ATOM 866 O O . ASP A 1 105 ? 8.437 3.386 -15.688 1.00 97.06 105 ASP A O 1
ATOM 870 N N . VAL A 1 106 ? 8.009 2.673 -17.762 1.00 97.19 106 VAL A N 1
ATOM 871 C CA . VAL A 1 106 ? 6.557 2.816 -17.616 1.00 97.19 106 VAL A CA 1
ATOM 872 C C . VAL A 1 106 ? 6.017 1.746 -16.672 1.00 97.19 106 VAL A C 1
ATOM 874 O O . VAL A 1 106 ? 5.234 2.064 -15.779 1.00 97.19 106 VAL A O 1
ATOM 877 N N . GLU A 1 107 ? 6.434 0.494 -16.847 1.00 96.44 107 GLU A N 1
ATOM 878 C CA . GLU A 1 107 ? 5.983 -0.630 -16.028 1.00 96.44 107 GLU A CA 1
ATOM 879 C C . GLU A 1 107 ? 6.376 -0.442 -14.553 1.00 96.44 107 GLU A C 1
ATOM 881 O O . GLU A 1 107 ? 5.510 -0.501 -13.675 1.00 96.44 107 GLU A O 1
ATOM 886 N N . SER A 1 108 ? 7.628 -0.079 -14.269 1.00 95.25 108 SER A N 1
ATOM 887 C CA . SER A 1 108 ? 8.109 0.216 -12.913 1.00 95.25 108 SER A CA 1
ATOM 888 C C . SER A 1 108 ? 7.328 1.364 -12.270 1.00 95.25 108 SER A C 1
ATOM 890 O O . SER A 1 108 ? 6.807 1.204 -11.165 1.00 95.25 108 SER A O 1
ATOM 892 N N . ALA A 1 109 ? 7.109 2.467 -12.991 1.00 95.88 109 ALA A N 1
ATOM 893 C CA . ALA A 1 109 ? 6.311 3.585 -12.496 1.00 95.88 109 ALA A CA 1
ATOM 894 C C . ALA A 1 109 ? 4.851 3.188 -12.206 1.00 95.88 109 ALA A C 1
ATOM 896 O O . ALA A 1 109 ? 4.241 3.698 -11.260 1.00 95.88 109 ALA A O 1
ATOM 897 N N . THR A 1 110 ? 4.255 2.282 -12.993 1.00 95.94 110 THR A N 1
ATOM 898 C CA . THR A 1 110 ? 2.909 1.768 -12.688 1.00 95.94 110 THR A CA 1
ATOM 899 C C . THR A 1 110 ? 2.891 0.903 -11.432 1.00 95.94 110 THR A C 1
ATOM 901 O O . THR A 1 110 ? 1.984 1.063 -10.611 1.00 95.94 110 THR A O 1
ATOM 904 N N . HIS A 1 111 ? 3.902 0.052 -11.238 1.00 95.00 111 HIS A N 1
ATOM 905 C CA . HIS A 1 111 ? 4.043 -0.764 -10.035 1.00 95.00 111 HIS A CA 1
ATOM 906 C C . HIS A 1 111 ? 4.237 0.093 -8.783 1.00 95.00 111 HIS A C 1
ATOM 908 O O . HIS A 1 111 ? 3.552 -0.131 -7.785 1.00 95.00 111 HIS A O 1
ATOM 914 N N . GLU A 1 112 ? 5.090 1.114 -8.845 1.00 95.88 112 GLU A N 1
ATOM 915 C CA . GLU A 1 112 ? 5.307 2.050 -7.739 1.00 95.88 112 GLU A CA 1
ATOM 916 C C . GLU A 1 112 ? 4.022 2.792 -7.360 1.00 95.88 112 GLU A C 1
ATOM 918 O O . GLU A 1 112 ? 3.660 2.855 -6.185 1.00 95.88 112 GLU A O 1
ATOM 923 N N . ARG A 1 113 ? 3.271 3.298 -8.348 1.00 95.62 113 ARG A N 1
ATOM 924 C CA . ARG A 1 113 ? 1.975 3.953 -8.099 1.00 95.62 113 ARG A CA 1
ATOM 925 C C . ARG A 1 113 ? 0.956 2.995 -7.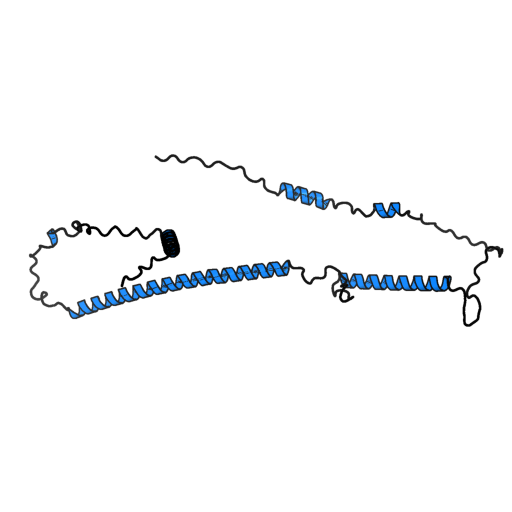491 1.00 95.62 113 ARG A C 1
ATOM 927 O O . ARG A 1 113 ? 0.230 3.383 -6.576 1.00 95.62 113 ARG A O 1
ATOM 934 N N . ALA A 1 114 ? 0.891 1.758 -7.981 1.00 94.00 114 ALA A N 1
ATOM 935 C CA . ALA A 1 114 ? -0.004 0.742 -7.442 1.00 94.00 114 ALA A CA 1
ATOM 936 C C . ALA A 1 114 ? 0.353 0.396 -5.988 1.00 94.00 114 ALA A C 1
ATOM 938 O O . ALA A 1 114 ? -0.539 0.349 -5.139 1.00 94.00 114 ALA A O 1
ATOM 939 N N . ALA A 1 115 ? 1.643 0.229 -5.688 1.00 94.00 115 ALA A N 1
ATOM 940 C CA . ALA A 1 115 ? 2.140 -0.025 -4.341 1.00 94.00 115 ALA A CA 1
ATOM 941 C C . ALA A 1 115 ? 1.857 1.154 -3.397 1.00 94.00 115 ALA A C 1
ATOM 943 O O . ALA A 1 115 ? 1.327 0.950 -2.306 1.00 94.00 115 ALA A O 1
ATOM 944 N N . ALA A 1 116 ? 2.115 2.390 -3.832 1.00 93.44 116 ALA A N 1
ATOM 945 C CA . ALA A 1 116 ? 1.819 3.593 -3.057 1.00 93.44 116 ALA A CA 1
ATOM 946 C C . ALA A 1 116 ? 0.317 3.728 -2.760 1.00 93.44 116 ALA A C 1
ATOM 948 O O . ALA A 1 116 ? -0.081 4.024 -1.634 1.00 93.44 116 ALA A O 1
ATOM 949 N N . HIS A 1 117 ? -0.536 3.454 -3.747 1.00 91.75 117 HIS A N 1
ATOM 950 C CA . HIS A 1 117 ? -1.984 3.470 -3.564 1.00 91.75 117 HIS A CA 1
ATOM 951 C C . HIS A 1 117 ? -2.464 2.361 -2.616 1.00 91.75 117 HIS A C 1
ATOM 953 O O . HIS A 1 117 ? -3.365 2.588 -1.808 1.00 91.75 117 HIS A O 1
ATOM 959 N N . LEU A 1 118 ? -1.855 1.174 -2.671 1.00 88.81 118 LEU A N 1
ATOM 960 C CA . LEU A 1 118 ? -2.135 0.082 -1.741 1.00 88.81 118 LEU A CA 1
ATOM 961 C C . LEU A 1 118 ? -1.713 0.457 -0.314 1.00 88.81 118 LEU A C 1
ATOM 963 O O . LEU A 1 118 ? -2.510 0.292 0.606 1.00 88.81 118 LEU A O 1
ATOM 967 N N . ALA A 1 119 ? -0.528 1.043 -0.133 1.00 87.31 119 ALA A N 1
ATOM 968 C CA . ALA A 1 119 ? -0.058 1.539 1.159 1.00 87.31 119 ALA A CA 1
ATOM 969 C C . ALA A 1 119 ? -0.972 2.644 1.717 1.00 87.31 119 ALA A C 1
ATOM 971 O O . ALA A 1 119 ? -1.348 2.607 2.888 1.00 87.31 119 ALA A O 1
ATOM 972 N N . MET A 1 120 ? -1.418 3.582 0.872 1.00 86.50 120 MET A N 1
ATOM 973 C CA . MET A 1 120 ? -2.397 4.605 1.258 1.00 86.50 120 MET A CA 1
ATOM 974 C C . MET A 1 120 ? -3.720 3.969 1.692 1.00 86.50 120 MET A C 1
ATOM 976 O O . MET A 1 120 ? -4.281 4.344 2.720 1.00 86.50 120 MET A O 1
ATOM 980 N N . LYS A 1 121 ? -4.212 2.979 0.937 1.00 85.06 121 LYS A N 1
ATOM 981 C CA . LYS A 1 121 ? -5.416 2.227 1.298 1.00 85.06 121 LYS A CA 1
ATOM 982 C C . LYS A 1 121 ? -5.244 1.482 2.609 1.00 85.06 121 LYS A C 1
ATOM 984 O O . LYS A 1 121 ? -6.174 1.505 3.395 1.00 85.06 121 LYS A O 1
ATOM 989 N N . GLN A 1 122 ? -4.096 0.865 2.869 1.00 78.81 122 GLN A N 1
ATOM 990 C CA . GLN A 1 122 ? -3.819 0.190 4.137 1.00 78.81 122 GLN A CA 1
ATOM 991 C C . GLN A 1 122 ? -3.761 1.175 5.309 1.00 78.81 122 GLN A C 1
ATOM 993 O O . GLN A 1 122 ? -4.365 0.906 6.340 1.00 78.81 122 GLN A O 1
ATOM 998 N N . GLY A 1 123 ? -3.122 2.336 5.143 1.00 74.62 123 GLY A N 1
ATOM 999 C CA . GLY A 1 123 ? -3.086 3.377 6.176 1.00 74.62 123 GLY A CA 1
ATOM 1000 C C . GLY A 1 123 ? -4.450 4.033 6.437 1.00 74.62 123 GLY A C 1
ATOM 1001 O O . GLY A 1 123 ? -4.778 4.357 7.576 1.00 74.62 123 GLY A O 1
ATOM 1002 N N . ALA A 1 124 ? -5.272 4.209 5.398 1.00 70.69 124 ALA A N 1
ATOM 1003 C CA . ALA A 1 124 ? -6.630 4.749 5.515 1.00 70.69 124 ALA A CA 1
ATOM 1004 C C . ALA A 1 124 ? -7.655 3.696 5.977 1.00 70.69 124 ALA A C 1
ATOM 1006 O O . ALA A 1 124 ? -8.673 4.023 6.594 1.00 70.69 124 ALA A O 1
ATOM 1007 N N . SER A 1 125 ? -7.394 2.426 5.676 1.00 63.81 125 SER A N 1
ATOM 1008 C CA . SER A 1 125 ? -8.232 1.292 6.032 1.00 63.81 125 SER A CA 1
ATOM 1009 C C . SER A 1 125 ? -8.123 1.015 7.524 1.00 63.81 125 SER A C 1
ATOM 1011 O O . SER A 1 125 ? -7.185 0.388 8.004 1.00 63.81 125 SER A O 1
ATOM 1013 N N . ARG A 1 126 ? -9.169 1.392 8.256 1.00 60.41 126 ARG A N 1
ATOM 1014 C CA . ARG A 1 126 ? -9.424 0.902 9.616 1.00 60.41 126 ARG A CA 1
ATOM 1015 C C . ARG A 1 126 ? -10.125 -0.465 9.621 1.00 60.41 126 ARG A C 1
ATOM 1017 O O . ARG A 1 126 ? -10.748 -0.809 10.621 1.00 60.41 126 ARG A O 1
ATOM 1024 N N . LEU A 1 127 ? -10.089 -1.234 8.524 1.00 55.97 127 LEU A N 1
ATOM 1025 C CA . LEU A 1 127 ? -10.622 -2.600 8.527 1.00 55.97 127 LEU A CA 1
ATOM 1026 C C . LEU A 1 127 ? -9.793 -3.455 9.493 1.00 55.97 127 LEU A C 1
ATOM 1028 O O . LEU A 1 127 ? -8.616 -3.701 9.256 1.00 55.97 127 LEU A O 1
ATOM 1032 N N . GLY A 1 128 ? -10.420 -3.867 10.597 1.00 54.69 128 GLY A N 1
ATOM 1033 C CA . GLY A 1 128 ? -9.815 -4.683 11.655 1.00 54.69 128 GLY A CA 1
ATOM 1034 C C . GLY A 1 128 ? -9.412 -3.915 12.918 1.00 54.69 128 GLY A C 1
ATOM 1035 O O . GLY A 1 128 ? -9.258 -4.533 13.968 1.00 54.69 128 GLY A O 1
ATOM 1036 N N . VAL A 1 129 ? -9.318 -2.580 12.876 1.00 57.03 129 VAL A N 1
ATOM 1037 C CA . VAL A 1 129 ? -9.144 -1.779 14.098 1.00 57.03 129 VAL A CA 1
ATOM 1038 C C . VAL A 1 129 ? -10.524 -1.566 14.704 1.00 57.03 129 VAL A C 1
ATOM 1040 O O . VAL A 1 129 ? -11.265 -0.669 14.295 1.00 57.03 129 VAL A O 1
ATOM 1043 N N . SER A 1 130 ? -10.884 -2.429 15.654 1.00 55.59 130 SER A N 1
ATOM 1044 C CA . SER A 1 130 ? -12.079 -2.255 16.477 1.00 55.59 130 SER A CA 1
ATOM 1045 C C . SER A 1 130 ? -12.020 -0.879 17.138 1.00 55.59 130 SER A C 1
ATOM 1047 O O . SER A 1 130 ? -11.249 -0.666 18.069 1.00 55.59 130 SER A O 1
ATOM 1049 N N . ARG A 1 131 ? -12.809 0.080 16.634 1.00 61.34 131 ARG A N 1
ATOM 1050 C CA . ARG A 1 131 ? -13.014 1.372 17.311 1.00 61.34 131 ARG A CA 1
ATOM 1051 C C . ARG A 1 131 ? -13.765 1.199 18.631 1.00 61.34 131 ARG A C 1
ATOM 1053 O O . ARG A 1 131 ? -13.800 2.124 19.427 1.00 61.34 131 ARG A O 1
ATOM 1060 N N . SER A 1 132 ? -14.422 0.058 18.835 1.00 67.81 132 SER A N 1
ATOM 1061 C CA . SER A 1 132 ? -15.030 -0.281 20.110 1.00 67.81 132 SER A CA 1
ATOM 1062 C C . SER A 1 132 ? -14.007 -1.007 20.980 1.00 67.81 132 SER A C 1
ATOM 1064 O O . SER A 1 132 ? -13.392 -1.985 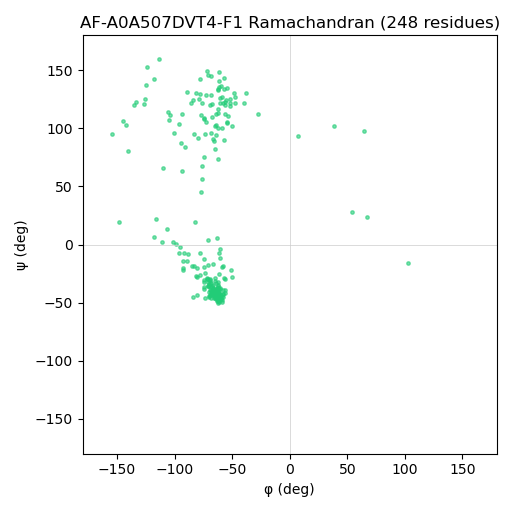20.553 1.00 67.81 132 SER A O 1
ATOM 1066 N N . GLY A 1 133 ? -13.861 -0.568 22.230 1.00 80.69 133 GLY A N 1
ATOM 1067 C CA . GLY A 1 133 ? -13.069 -1.278 23.241 1.00 80.69 133 GLY A CA 1
ATOM 1068 C C . GLY A 1 133 ? -13.584 -2.694 23.547 1.00 80.69 133 GLY A C 1
ATOM 1069 O O . GLY A 1 133 ? -12.878 -3.477 24.176 1.00 80.69 133 GLY A O 1
ATOM 1070 N N . TYR A 1 134 ? -14.782 -3.047 23.071 1.00 86.81 134 TYR A N 1
ATOM 1071 C CA . TYR A 1 134 ? -15.423 -4.349 23.246 1.00 86.81 134 TYR A CA 1
ATOM 1072 C C . TYR A 1 134 ? -15.818 -4.977 21.904 1.00 86.81 134 TYR A C 1
ATOM 1074 O O . TYR A 1 134 ? -16.356 -4.288 21.029 1.00 86.81 134 TYR A O 1
ATOM 1082 N N . ASN A 1 135 ? -15.573 -6.282 21.756 1.00 85.75 135 ASN A N 1
ATOM 1083 C CA . ASN A 1 135 ? -15.996 -7.069 20.602 1.00 85.75 135 ASN A CA 1
ATOM 1084 C C . ASN A 1 135 ? -17.217 -7.941 20.968 1.00 85.75 135 ASN A C 1
ATOM 1086 O O . ASN A 1 135 ? -17.057 -8.902 21.722 1.00 85.75 135 ASN A O 1
ATOM 1090 N N . PRO A 1 136 ? -18.416 -7.669 20.415 1.00 83.81 136 PRO A N 1
ATOM 1091 C CA . PRO A 1 136 ? -19.635 -8.411 20.744 1.00 83.81 136 PRO A CA 1
ATOM 1092 C C . PRO A 1 136 ? -19.699 -9.817 20.128 1.00 83.81 136 PRO A C 1
ATOM 1094 O O . PRO A 1 136 ? -20.570 -10.597 20.490 1.00 83.81 136 PRO A O 1
ATOM 1097 N N . ILE A 1 137 ? -18.820 -10.151 19.176 1.00 85.75 137 ILE A N 1
ATOM 1098 C CA . ILE A 1 137 ? -18.799 -11.482 18.550 1.00 85.75 137 ILE A CA 1
ATOM 1099 C C . ILE A 1 137 ? -17.997 -12.454 19.415 1.00 85.75 137 ILE A C 1
ATOM 1101 O O . ILE A 1 137 ? -18.416 -13.583 19.645 1.00 85.75 137 ILE A O 1
ATOM 1105 N N . THR A 1 138 ? -16.832 -12.016 19.897 1.00 86.8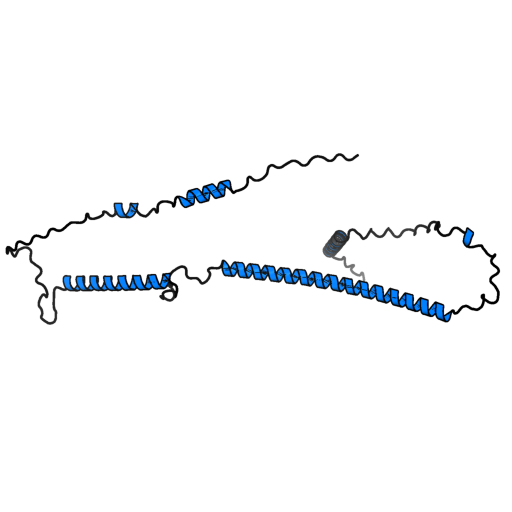1 138 THR A N 1
ATOM 1106 C CA . THR A 1 138 ? -15.948 -12.834 20.741 1.00 86.81 138 THR A CA 1
ATOM 1107 C C . THR A 1 138 ? -16.213 -12.648 22.232 1.00 86.81 138 THR A C 1
ATOM 1109 O O . THR A 1 138 ? -15.635 -13.371 23.037 1.00 86.81 138 THR A O 1
ATOM 1112 N N . ASN A 1 139 ? -17.066 -11.687 22.608 1.00 88.06 139 ASN A N 1
ATOM 1113 C CA . ASN A 1 139 ? -17.329 -11.261 23.985 1.00 88.06 139 ASN A CA 1
ATOM 1114 C C . ASN A 1 139 ? -16.063 -10.876 24.768 1.00 88.06 139 ASN A C 1
ATOM 1116 O O . ASN A 1 139 ? -16.015 -10.999 25.991 1.00 88.06 139 ASN A O 1
ATOM 1120 N N . THR A 1 140 ? -15.027 -10.412 24.071 1.00 91.12 140 THR A N 1
ATOM 1121 C CA . THR A 1 140 ? -13.731 -10.066 24.665 1.00 91.12 140 THR A CA 1
ATOM 1122 C C . THR A 1 140 ? -13.440 -8.585 24.472 1.00 91.12 140 THR A C 1
ATOM 1124 O O . THR A 1 140 ? -13.705 -8.021 23.405 1.00 91.12 140 THR A O 1
ATOM 1127 N N . TYR A 1 141 ? -12.833 -7.961 25.479 1.00 92.12 141 TYR A N 1
ATOM 1128 C CA . TYR A 1 141 ? -12.296 -6.608 25.351 1.00 92.12 141 TYR A CA 1
ATOM 1129 C C . TYR A 1 141 ? -11.086 -6.599 24.413 1.00 92.12 141 TYR A C 1
ATOM 1131 O O . TYR A 1 141 ? -10.310 -7.556 24.356 1.00 92.12 141 TYR A O 1
ATOM 1139 N N . ALA A 1 142 ? -10.935 -5.519 23.653 1.00 89.00 142 ALA A N 1
ATOM 1140 C CA . ALA A 1 142 ? -9.784 -5.331 22.785 1.00 89.00 142 ALA A CA 1
ATOM 1141 C C . ALA A 1 142 ? -8.520 -5.055 23.627 1.00 89.00 142 ALA A C 1
ATOM 1143 O O . ALA A 1 142 ? -8.610 -4.362 24.644 1.00 89.00 142 ALA A O 1
ATOM 1144 N N . PRO A 1 143 ? -7.326 -5.510 23.200 1.00 86.81 143 PRO A N 1
ATOM 1145 C CA . PRO A 1 143 ? -6.053 -5.202 23.858 1.00 86.81 143 PRO A CA 1
ATOM 1146 C C . PRO A 1 143 ? -5.576 -3.775 23.520 1.00 86.81 143 PRO A C 1
ATOM 1148 O O . PRO A 1 143 ? -4.425 -3.548 23.158 1.00 86.81 143 PRO A O 1
ATOM 1151 N N . THR A 1 144 ? -6.485 -2.806 23.573 1.00 88.31 144 THR A N 1
ATOM 1152 C CA . THR A 1 144 ? -6.230 -1.379 23.365 1.00 88.31 144 THR A CA 1
ATOM 1153 C C . THR A 1 144 ? -6.463 -0.637 24.679 1.00 88.31 144 THR A C 1
ATOM 1155 O O . THR A 1 144 ? -7.175 -1.130 25.553 1.00 88.31 144 THR A O 1
ATOM 1158 N N . ALA A 1 145 ? -5.896 0.564 24.828 1.00 85.62 145 ALA A N 1
ATOM 1159 C CA . ALA A 1 145 ? -6.090 1.374 26.036 1.00 85.62 145 ALA A CA 1
ATOM 1160 C C . ALA A 1 145 ? -7.582 1.640 26.328 1.00 85.62 145 ALA A C 1
ATOM 1162 O O . ALA A 1 145 ? -8.017 1.548 27.471 1.00 85.62 145 ALA A O 1
ATOM 1163 N N . GLU A 1 146 ? -8.383 1.892 25.287 1.00 84.38 146 GLU A N 1
ATOM 1164 C CA . GLU A 1 146 ? -9.837 2.068 25.410 1.00 84.38 146 GLU A CA 1
ATOM 1165 C C . GLU A 1 146 ? -10.547 0.784 25.873 1.00 84.38 146 GLU A C 1
ATOM 1167 O O . GLU A 1 146 ? -11.469 0.849 26.684 1.00 84.38 146 GLU A O 1
ATOM 1172 N N . GLY A 1 147 ? -10.113 -0.390 25.394 1.00 89.69 147 GLY A N 1
ATOM 1173 C CA . GLY A 1 147 ? -10.662 -1.680 25.821 1.00 89.69 147 GLY A CA 1
ATOM 1174 C C . GLY A 1 147 ? -10.325 -2.022 27.271 1.00 89.69 147 GLY A C 1
ATOM 1175 O O . GLY A 1 147 ? -11.192 -2.500 27.999 1.00 89.69 147 GLY A O 1
ATOM 1176 N N . GLN A 1 148 ? -9.107 -1.706 27.716 1.00 89.69 148 GLN A N 1
ATOM 1177 C CA . GLN A 1 148 ? -8.692 -1.884 29.111 1.00 89.69 148 GLN A CA 1
ATOM 1178 C C . GLN A 1 148 ? -9.471 -0.967 30.061 1.00 89.69 148 GLN A C 1
ATOM 1180 O O . GLN A 1 148 ? -10.003 -1.442 31.059 1.00 89.69 148 GLN A O 1
ATOM 1185 N N . GLN A 1 149 ? -9.628 0.316 29.717 1.00 90.81 149 GLN A N 1
ATOM 1186 C CA . GLN A 1 149 ? -10.432 1.254 30.513 1.00 90.81 149 GLN A CA 1
ATOM 1187 C C . GLN A 1 149 ? -11.898 0.819 30.621 1.00 90.81 149 GLN A C 1
ATOM 1189 O O . GLN A 1 149 ? -12.517 0.962 31.677 1.00 90.81 149 GLN A O 1
ATOM 1194 N N . LEU A 1 150 ? -12.463 0.280 29.536 1.00 91.50 150 LEU A N 1
ATOM 1195 C CA . LEU A 1 150 ? -13.823 -0.248 29.545 1.00 91.50 150 LEU A CA 1
ATOM 1196 C C . LEU A 1 150 ? -13.938 -1.487 30.447 1.00 91.50 150 LEU A C 1
ATOM 1198 O O . LEU A 1 150 ? -14.867 -1.563 31.245 1.00 91.50 150 LEU A O 1
ATOM 1202 N N . ALA A 1 151 ? -12.969 -2.405 30.382 1.00 94.00 151 ALA A N 1
ATOM 1203 C CA . ALA A 1 151 ? -12.930 -3.592 31.236 1.00 94.00 151 ALA A CA 1
ATOM 1204 C C . ALA A 1 151 ? -12.835 -3.235 32.731 1.00 94.00 151 ALA A C 1
ATOM 1206 O O . ALA A 1 151 ? -13.560 -3.799 33.551 1.00 94.00 151 ALA A O 1
ATOM 1207 N N . GLU A 1 152 ? -11.986 -2.268 33.090 1.00 94.50 152 GLU A N 1
ATOM 1208 C CA . GLU A 1 152 ? -11.861 -1.778 34.469 1.00 94.50 152 GLU A CA 1
ATOM 1209 C C . GLU A 1 152 ? -13.168 -1.153 34.972 1.00 94.50 152 GLU A C 1
ATOM 1211 O O . GLU A 1 152 ? -13.607 -1.419 36.095 1.00 94.50 152 GLU A O 1
ATOM 1216 N N . ARG A 1 153 ? -13.828 -0.347 34.132 1.00 94.00 153 ARG A N 1
ATOM 1217 C CA . ARG A 1 153 ? -15.105 0.286 34.471 1.00 94.00 153 ARG A CA 1
ATOM 1218 C C . ARG A 1 153 ? -16.211 -0.743 34.686 1.00 94.00 153 ARG A C 1
ATOM 1220 O O . ARG A 1 153 ? -16.900 -0.678 35.704 1.00 94.00 153 ARG A O 1
ATOM 1227 N N . ASP A 1 154 ? -16.336 -1.710 33.784 1.00 95.00 154 ASP A N 1
ATOM 1228 C CA . ASP A 1 154 ? -17.331 -2.777 33.897 1.00 95.00 154 ASP A CA 1
ATOM 1229 C C . ASP A 1 154 ? -17.090 -3.632 35.150 1.00 95.00 154 ASP A C 1
ATOM 1231 O O . ASP A 1 154 ? -18.040 -4.023 35.829 1.00 95.00 154 ASP A O 1
ATOM 1235 N N . GLN A 1 155 ? -15.828 -3.864 35.532 1.00 94.38 155 GLN A N 1
ATOM 1236 C CA . GLN A 1 155 ? -15.485 -4.564 36.773 1.00 94.38 155 GLN A CA 1
ATOM 1237 C C . GLN A 1 155 ? -15.930 -3.786 38.023 1.00 94.38 155 GLN A C 1
ATOM 1239 O O . GLN A 1 155 ? -16.449 -4.376 38.980 1.00 94.38 155 GLN A O 1
ATOM 1244 N N . ILE A 1 156 ? -15.765 -2.461 38.024 1.00 95.94 156 ILE A N 1
ATOM 1245 C CA . ILE A 1 156 ? -16.250 -1.590 39.102 1.00 95.94 156 ILE A CA 1
ATOM 1246 C C . ILE A 1 156 ? -17.783 -1.623 39.165 1.00 95.94 156 ILE A C 1
ATOM 1248 O O . ILE A 1 156 ? -18.356 -1.787 40.247 1.00 95.94 156 ILE A O 1
ATOM 1252 N N . ASP A 1 157 ? -18.454 -1.517 38.020 1.00 94.88 157 ASP A N 1
ATOM 1253 C CA . ASP A 1 157 ? -19.915 -1.530 37.941 1.00 94.88 157 ASP A CA 1
ATOM 1254 C C . ASP A 1 157 ? -20.498 -2.883 38.373 1.00 94.88 157 ASP A C 1
ATOM 1256 O O . ASP A 1 157 ? -21.460 -2.921 39.145 1.00 94.88 157 ASP A O 1
ATOM 1260 N N . MET A 1 158 ? -19.857 -3.991 37.997 1.00 94.44 158 MET A N 1
ATOM 1261 C CA . MET A 1 158 ? -20.184 -5.341 38.466 1.00 94.44 158 MET A CA 1
ATOM 1262 C C . MET A 1 158 ? -20.088 -5.465 39.988 1.00 94.44 158 MET A C 1
ATOM 1264 O O . MET A 1 158 ? -20.996 -6.001 40.629 1.00 94.44 158 MET A O 1
ATOM 1268 N N . ARG A 1 159 ? -19.026 -4.924 40.596 1.00 94.75 159 ARG A N 1
ATOM 1269 C CA . ARG A 1 159 ? -18.870 -4.908 42.057 1.00 94.75 159 ARG A CA 1
ATOM 1270 C C . ARG A 1 159 ? -19.973 -4.091 42.734 1.00 94.75 159 ARG A C 1
ATOM 1272 O O . ARG A 1 159 ? -20.546 -4.530 43.733 1.00 94.75 159 ARG A O 1
ATOM 1279 N N . ASN A 1 160 ? -20.292 -2.920 42.189 1.00 94.81 160 ASN A N 1
ATOM 1280 C CA . ASN A 1 160 ? -21.347 -2.053 42.712 1.00 94.81 160 ASN A CA 1
ATOM 1281 C C . ASN A 1 160 ? -22.728 -2.710 42.605 1.00 94.81 160 ASN A C 1
ATOM 1283 O O . ASN A 1 160 ? -23.532 -2.629 43.537 1.00 94.81 160 ASN A O 1
ATOM 1287 N N . LEU A 1 161 ? -22.999 -3.384 41.486 1.00 94.81 161 LEU A N 1
ATOM 1288 C CA . LEU A 1 161 ? -24.218 -4.153 41.273 1.00 94.81 161 LEU A CA 1
ATOM 1289 C C . LEU A 1 161 ? -24.334 -5.286 42.296 1.00 94.81 161 LEU A C 1
ATOM 1291 O O . LEU A 1 161 ? -25.375 -5.404 42.939 1.00 94.81 161 LEU A O 1
ATOM 1295 N N . ALA A 1 162 ? -23.266 -6.062 42.503 1.00 93.88 162 ALA A N 1
ATOM 1296 C CA . ALA A 1 162 ? -23.242 -7.142 43.485 1.00 93.88 162 ALA A CA 1
ATOM 1297 C C . ALA A 1 162 ? -23.554 -6.628 44.900 1.00 93.88 162 ALA A C 1
ATOM 1299 O O . ALA A 1 162 ? -24.408 -7.188 45.582 1.00 93.88 162 ALA A O 1
ATOM 1300 N N . HIS A 1 163 ? -22.953 -5.508 45.314 1.00 92.75 163 HIS A N 1
ATOM 1301 C CA . HIS A 1 163 ? -23.243 -4.886 46.610 1.00 92.75 163 HIS A CA 1
ATOM 1302 C C . HIS A 1 163 ? -24.706 -4.428 46.735 1.00 92.75 163 HIS A C 1
ATOM 1304 O O . HIS A 1 163 ? -25.340 -4.583 47.779 1.00 92.75 163 HIS A O 1
ATOM 1310 N N . ARG A 1 164 ? -25.276 -3.837 45.679 1.00 90.88 164 ARG A N 1
ATOM 1311 C CA . ARG A 1 164 ? -26.696 -3.446 45.674 1.00 90.88 164 ARG A CA 1
ATOM 1312 C C . ARG A 1 164 ? -27.605 -4.668 45.757 1.00 90.88 164 ARG A C 1
ATOM 1314 O O . ARG A 1 164 ? -28.570 -4.646 46.515 1.00 90.88 164 ARG A O 1
ATOM 1321 N N . ALA A 1 165 ? -27.282 -5.724 45.015 1.00 91.56 165 ALA A N 1
ATOM 1322 C CA . ALA A 1 165 ? -28.027 -6.973 45.023 1.00 91.56 165 ALA A CA 1
ATOM 1323 C C . ALA A 1 165 ? -27.997 -7.636 46.406 1.00 91.56 165 ALA A C 1
ATOM 1325 O O . ALA A 1 165 ? -29.051 -8.016 46.903 1.00 91.56 165 ALA A O 1
ATOM 1326 N N . THR A 1 166 ? -26.839 -7.693 47.072 1.00 87.88 166 THR A N 1
ATOM 1327 C CA . THR A 1 166 ? -26.732 -8.250 48.431 1.00 87.88 166 THR A CA 1
ATOM 1328 C C . THR A 1 166 ? -27.478 -7.402 49.453 1.00 87.88 166 THR A C 1
ATOM 1330 O O . THR A 1 166 ? -28.195 -7.943 50.287 1.00 87.88 166 THR A O 1
ATOM 1333 N N . THR A 1 167 ? -27.390 -6.073 49.357 1.00 85.50 167 THR A N 1
ATOM 1334 C CA . THR A 1 167 ? -28.128 -5.168 50.252 1.00 85.50 167 THR A CA 1
ATOM 1335 C C . THR A 1 167 ? -29.637 -5.339 50.075 1.00 85.50 167 THR A C 1
ATOM 1337 O O . THR A 1 167 ? -30.373 -5.395 51.056 1.00 85.50 167 THR A O 1
ATOM 1340 N N . ASN A 1 168 ? -30.111 -5.444 48.830 1.00 84.94 168 ASN A N 1
ATOM 1341 C CA . ASN A 1 168 ? -31.521 -5.684 48.535 1.00 84.94 168 ASN A CA 1
ATOM 1342 C C . ASN A 1 168 ? -31.966 -7.072 48.994 1.00 84.94 168 ASN A C 1
ATOM 1344 O O . ASN A 1 168 ? -33.038 -7.183 49.576 1.00 84.94 168 ASN A O 1
ATOM 1348 N N . TYR A 1 169 ? -31.145 -8.102 48.787 1.00 83.81 169 TYR A N 1
ATOM 1349 C CA . TYR A 1 169 ? -31.416 -9.445 49.288 1.00 83.81 169 TYR A CA 1
ATOM 1350 C C . TYR A 1 169 ? -31.546 -9.444 50.811 1.00 83.81 169 TYR A C 1
ATOM 1352 O O . TYR A 1 169 ? -32.553 -9.906 51.314 1.00 83.81 169 TYR A O 1
ATOM 1360 N N . LEU A 1 170 ? -30.612 -8.843 51.551 1.00 80.44 170 LEU A N 1
ATOM 1361 C CA . LEU A 1 170 ? -30.694 -8.763 53.015 1.00 80.44 170 LEU A CA 1
ATOM 1362 C C . LEU A 1 170 ? -31.886 -7.927 53.508 1.00 80.44 170 LEU A C 1
ATOM 1364 O O . LEU A 1 170 ? -32.438 -8.210 54.563 1.00 80.44 170 LEU A O 1
ATOM 1368 N N . ARG A 1 171 ? -32.301 -6.901 52.753 1.00 77.88 171 ARG A N 1
ATOM 1369 C CA . ARG A 1 171 ? -33.480 -6.085 53.088 1.00 77.88 171 ARG A CA 1
ATOM 1370 C C . ARG A 1 171 ? -34.805 -6.793 52.825 1.00 77.88 171 ARG A C 1
ATOM 1372 O O . ARG A 1 171 ? -35.757 -6.565 53.560 1.00 77.88 171 ARG A O 1
ATOM 1379 N N . LEU A 1 172 ? -34.888 -7.558 51.739 1.00 78.06 172 LEU A N 1
ATOM 1380 C CA . LEU A 1 172 ? -36.116 -8.224 51.299 1.00 78.06 172 LEU A CA 1
ATOM 1381 C C . LEU A 1 172 ? -36.239 -9.643 51.846 1.00 78.06 172 LEU A C 1
ATOM 1383 O O . LEU A 1 172 ? -37.343 -10.177 51.893 1.00 78.06 172 LEU A O 1
ATOM 1387 N N . ASN A 1 173 ? -35.126 -10.263 52.233 1.00 70.06 173 ASN A N 1
ATOM 1388 C CA . ASN A 1 173 ? -35.136 -11.585 52.821 1.00 70.06 173 ASN A CA 1
ATOM 1389 C C . ASN A 1 173 ? -35.522 -11.468 54.291 1.00 70.06 173 ASN A C 1
ATOM 1391 O O . ASN A 1 173 ? -34.696 -11.229 55.170 1.00 70.06 173 ASN A O 1
ATOM 1395 N N . THR A 1 174 ? -36.821 -11.577 54.525 1.00 69.50 174 THR A N 1
ATOM 1396 C CA . THR A 1 174 ? -37.396 -11.456 55.853 1.00 69.50 174 THR A CA 1
ATOM 1397 C C . THR A 1 174 ? -37.324 -12.758 56.625 1.00 69.50 174 THR A C 1
ATOM 1399 O O . THR A 1 174 ? -37.391 -12.668 57.835 1.00 69.50 174 THR A O 1
ATOM 1402 N N . PHE A 1 175 ? -37.125 -13.920 55.987 1.00 75.81 175 PHE A N 1
ATOM 1403 C CA . PHE A 1 175 ? -37.352 -15.238 56.593 1.00 75.81 175 PHE A CA 1
ATOM 1404 C C . PHE A 1 175 ? -36.125 -16.158 56.499 1.00 75.81 175 PHE A C 1
ATOM 1406 O O . PHE A 1 175 ? -35.621 -16.425 55.408 1.00 75.81 175 PHE A O 1
ATOM 1413 N N . ASP A 1 176 ? -35.666 -16.689 57.636 1.00 79.94 176 ASP A N 1
ATOM 1414 C CA . ASP A 1 176 ? -34.637 -17.731 57.684 1.00 79.94 176 ASP A CA 1
ATOM 1415 C C . ASP A 1 176 ? -35.290 -19.127 57.723 1.00 79.94 176 ASP A C 1
ATOM 1417 O O . ASP A 1 176 ? -35.900 -19.494 58.732 1.00 79.94 176 ASP A O 1
ATOM 1421 N N . PRO A 1 177 ? -35.152 -19.943 56.660 1.00 76.31 177 PRO A N 1
ATOM 1422 C CA . PRO A 1 177 ? -35.788 -21.254 56.583 1.00 76.31 177 PRO A CA 1
ATOM 1423 C C . PRO A 1 177 ? -35.181 -22.298 57.530 1.00 76.31 177 PRO A C 1
ATOM 1425 O O . PRO A 1 177 ? -35.822 -23.317 57.772 1.00 76.31 177 PRO A O 1
ATOM 1428 N N . ILE A 1 178 ? -33.970 -22.083 58.061 1.00 81.31 178 ILE A N 1
ATOM 1429 C CA . ILE A 1 178 ? -33.316 -23.038 58.971 1.00 81.31 178 ILE A CA 1
ATOM 1430 C C . ILE A 1 178 ? -33.873 -22.886 60.388 1.00 81.31 178 ILE A C 1
ATOM 1432 O O . ILE A 1 178 ? -34.148 -23.877 61.063 1.00 81.31 178 ILE A O 1
ATOM 1436 N N . THR A 1 179 ? -34.049 -21.646 60.843 1.00 79.94 179 THR A N 1
ATOM 1437 C CA . THR A 1 179 ? -34.582 -21.346 62.180 1.00 79.94 179 THR A CA 1
ATOM 1438 C C . THR A 1 179 ? -36.097 -21.142 62.195 1.00 79.94 179 THR A C 1
ATOM 1440 O O . THR A 1 179 ? -36.697 -21.161 63.272 1.00 79.94 179 THR A O 1
ATOM 1443 N N . GLY A 1 180 ? -36.718 -20.966 61.022 1.00 77.94 180 GLY A N 1
ATOM 1444 C CA . GLY A 1 180 ? -38.150 -20.715 60.858 1.00 77.94 180 GLY A CA 1
ATOM 1445 C C . GLY A 1 180 ? -38.593 -19.356 61.404 1.00 77.94 180 GLY A C 1
ATOM 1446 O O . GLY A 1 180 ? -39.750 -19.207 61.796 1.00 77.94 180 GLY A O 1
ATOM 1447 N N . LYS A 1 181 ? -37.672 -18.391 61.507 1.00 77.94 181 LYS A N 1
ATOM 1448 C CA . LYS A 1 181 ? -37.904 -17.077 62.121 1.00 77.94 181 LYS A CA 1
ATOM 1449 C C . LYS A 1 181 ? -37.575 -15.957 61.149 1.00 77.94 181 LYS A C 1
ATOM 1451 O O . LYS A 1 181 ? -36.705 -16.106 60.292 1.00 77.94 181 LYS A O 1
ATOM 1456 N N . ASP A 1 182 ? -38.237 -14.819 61.332 1.00 72.94 182 ASP A N 1
ATOM 1457 C CA . ASP A 1 182 ? -37.907 -13.635 60.555 1.00 72.94 182 ASP A CA 1
ATOM 1458 C C . ASP A 1 182 ? -36.567 -13.029 61.017 1.00 72.94 182 ASP A C 1
ATOM 1460 O O . ASP A 1 182 ? -36.358 -12.800 62.210 1.00 72.94 182 ASP A O 1
ATOM 1464 N N . VAL A 1 183 ? -35.646 -12.780 60.079 1.00 68.75 183 VAL A N 1
ATOM 1465 C CA . VAL A 1 183 ? -34.259 -12.333 60.346 1.00 68.75 183 VAL A CA 1
ATOM 1466 C C . VAL A 1 183 ? -34.218 -10.889 60.849 1.00 68.75 183 VAL A C 1
ATOM 1468 O O . VAL A 1 183 ? -33.378 -10.530 61.677 1.00 68.75 183 VAL A O 1
ATOM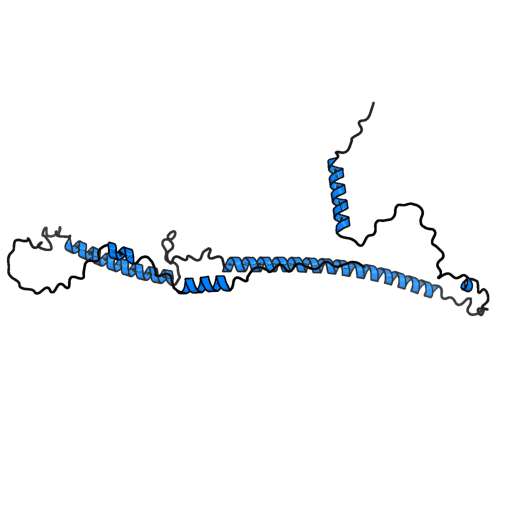 1471 N N . HIS A 1 184 ? -35.153 -10.059 60.389 1.00 64.88 184 HIS A N 1
ATOM 1472 C CA . HIS A 1 184 ? -35.322 -8.689 60.851 1.00 64.88 184 HIS A CA 1
ATOM 1473 C C . HIS A 1 184 ? -36.802 -8.433 61.136 1.00 64.88 184 HIS A C 1
ATOM 1475 O O . HIS A 1 184 ? -37.617 -8.584 60.224 1.00 64.88 184 HIS A O 1
ATOM 1481 N N . PRO A 1 185 ? -37.180 -8.023 62.362 1.00 56.97 185 PRO A N 1
ATOM 1482 C CA . PRO A 1 185 ? -38.546 -7.603 62.618 1.00 56.97 185 PRO A CA 1
ATOM 1483 C C . PRO A 1 185 ? -38.824 -6.379 61.746 1.00 56.97 185 PRO A C 1
ATOM 1485 O O . PRO A 1 185 ? -38.216 -5.323 61.930 1.00 56.97 185 PRO A O 1
ATOM 1488 N N . ILE A 1 186 ? -39.722 -6.525 60.771 1.00 56.16 186 ILE A N 1
ATOM 1489 C CA . ILE A 1 186 ? -40.275 -5.386 60.039 1.00 56.16 186 ILE A CA 1
ATOM 1490 C C . ILE A 1 186 ? -40.872 -4.475 61.117 1.00 56.16 186 ILE A C 1
ATOM 1492 O O . ILE A 1 186 ? -41.742 -4.943 61.858 1.00 56.16 186 ILE A O 1
ATOM 1496 N N . PRO A 1 187 ? -40.418 -3.216 61.269 1.00 54.72 187 PRO A N 1
ATOM 1497 C CA . PRO A 1 187 ? -41.028 -2.308 62.220 1.00 54.72 187 PRO A CA 1
ATOM 1498 C C . PRO A 1 187 ? -42.474 -2.109 61.778 1.00 54.72 187 PRO A C 1
ATOM 1500 O O . PRO A 1 187 ? -42.769 -1.404 60.813 1.00 54.72 187 PRO A O 1
ATOM 1503 N N . THR A 1 188 ? -43.384 -2.815 62.444 1.00 57.50 188 THR A N 1
ATOM 1504 C CA . THR A 1 188 ? -44.810 -2.602 62.251 1.00 57.50 188 THR A CA 1
ATOM 1505 C C . THR A 1 188 ? -45.099 -1.154 62.655 1.00 57.50 188 THR A C 1
ATOM 1507 O O . THR A 1 188 ? -44.592 -0.705 63.686 1.00 57.50 188 THR A O 1
ATOM 1510 N N . PRO A 1 189 ? -45.890 -0.392 61.882 1.00 59.06 189 PRO A N 1
ATOM 1511 C CA . PRO A 1 189 ? -46.112 1.036 62.129 1.00 59.06 189 PRO A CA 1
ATOM 1512 C C . PRO A 1 189 ? -46.813 1.367 63.464 1.00 59.06 189 PRO A C 1
ATOM 1514 O O . PRO A 1 189 ? -47.102 2.531 63.714 1.00 59.06 189 PRO A O 1
ATOM 1517 N N . ASN A 1 190 ? -47.055 0.382 64.337 1.00 52.81 190 ASN A N 1
ATOM 1518 C CA . ASN A 1 190 ? -47.790 0.539 65.590 1.00 52.81 190 ASN A CA 1
ATOM 1519 C C . ASN A 1 190 ? -46.981 0.243 66.866 1.00 52.81 190 ASN A C 1
ATOM 1521 O O . ASN A 1 190 ? -47.561 0.277 67.950 1.00 52.81 190 ASN A O 1
ATOM 1525 N N . SER A 1 191 ? -45.666 -0.001 66.808 1.00 45.47 191 SER A N 1
ATOM 1526 C CA . SER A 1 191 ? -44.859 -0.063 68.038 1.00 45.47 191 SER A CA 1
ATOM 1527 C C . SER A 1 191 ? -44.288 1.314 68.384 1.00 45.47 191 SER A C 1
ATOM 1529 O O . SER A 1 191 ? -43.152 1.650 68.050 1.00 45.47 191 SER A O 1
ATOM 1531 N N . ASN A 1 192 ? -45.105 2.120 69.061 1.00 51.09 192 ASN A N 1
ATOM 1532 C CA . ASN A 1 192 ? -44.661 3.300 69.793 1.00 51.09 192 ASN A CA 1
ATOM 1533 C C . ASN A 1 192 ? -43.581 2.918 70.818 1.00 51.09 192 ASN A C 1
ATOM 1535 O O . ASN A 1 192 ? -43.888 2.309 71.839 1.00 51.09 192 ASN A O 1
ATOM 1539 N N . SER A 1 193 ? -42.349 3.371 70.606 1.00 49.88 193 SER A N 1
ATOM 1540 C CA . SER A 1 193 ? -41.435 3.684 71.705 1.00 49.88 193 SER A CA 1
ATOM 1541 C C . SER A 1 193 ? -40.419 4.732 71.257 1.00 49.88 193 SER A C 1
ATOM 1543 O O . SER A 1 193 ? -39.408 4.420 70.638 1.00 49.88 193 SER A O 1
ATOM 1545 N N . ASN A 1 194 ? -40.753 5.987 71.555 1.00 51.78 194 ASN A N 1
ATOM 1546 C CA . ASN A 1 194 ? -39.864 7.081 71.941 1.00 51.78 194 ASN A CA 1
ATOM 1547 C C . ASN A 1 194 ? -38.354 6.785 71.853 1.00 51.78 194 ASN A C 1
ATOM 1549 O O . ASN A 1 194 ? -37.739 6.370 72.831 1.00 51.78 194 ASN A O 1
ATOM 1553 N N . SER A 1 195 ? -37.736 7.111 70.723 1.00 48.06 195 SER A N 1
ATOM 1554 C CA . SER A 1 195 ? -36.309 7.424 70.678 1.00 48.06 195 SER A CA 1
ATOM 1555 C C . SER A 1 195 ? -36.096 8.563 69.693 1.00 48.06 195 SER A C 1
ATOM 1557 O O . SER A 1 195 ? -36.174 8.411 68.475 1.00 48.06 195 SER A O 1
ATOM 1559 N N . SER A 1 196 ? -35.894 9.737 70.272 1.00 54.97 196 SER A N 1
ATOM 1560 C CA . SER A 1 196 ? -35.394 10.938 69.632 1.00 54.97 196 SER A CA 1
ATOM 1561 C C . SER A 1 196 ? -34.066 10.654 68.937 1.00 54.97 196 SER A C 1
ATOM 1563 O O . SER A 1 196 ? -33.046 10.585 69.613 1.00 54.97 196 SER A O 1
ATOM 1565 N N . GLU A 1 197 ? -34.045 10.565 67.609 1.00 45.94 197 GLU A N 1
ATOM 1566 C CA . GLU A 1 197 ? -32.805 10.753 66.862 1.00 45.94 197 GLU A CA 1
ATOM 1567 C C . GLU A 1 197 ? -33.016 11.644 65.637 1.00 45.94 197 GLU A C 1
ATOM 1569 O O . GLU A 1 197 ? -33.829 11.427 64.739 1.00 45.94 197 GLU A O 1
ATOM 1574 N N . ASN A 1 198 ? -32.257 12.726 65.698 1.00 51.75 198 ASN A N 1
ATOM 1575 C CA . ASN A 1 198 ? -32.151 13.846 64.798 1.00 51.75 198 ASN A CA 1
ATOM 1576 C C . ASN A 1 198 ? -31.568 13.394 63.449 1.00 51.75 198 ASN A C 1
ATOM 1578 O O . ASN A 1 198 ? -30.356 13.429 63.249 1.00 51.75 198 ASN A O 1
ATOM 1582 N N . VAL A 1 199 ? -32.413 12.972 62.504 1.00 47.88 199 VAL A N 1
ATOM 1583 C CA . VAL A 1 199 ? -31.970 12.723 61.125 1.00 47.88 199 VAL A CA 1
ATOM 1584 C C . VAL A 1 199 ? -32.223 13.971 60.289 1.00 47.88 199 VAL A C 1
ATOM 1586 O O . VAL A 1 199 ? -33.248 14.127 59.622 1.00 47.88 199 VAL A O 1
ATOM 1589 N N . ASN A 1 200 ? -31.226 14.855 60.309 1.00 47.47 200 ASN A N 1
ATOM 1590 C CA . ASN A 1 200 ? -31.017 15.916 59.331 1.00 47.47 200 ASN A CA 1
ATOM 1591 C C . ASN A 1 200 ? -30.774 15.284 57.945 1.00 47.47 200 ASN A C 1
ATOM 1593 O O . ASN A 1 200 ? -29.650 15.202 57.448 1.00 47.47 200 ASN A O 1
ATOM 1597 N N . SER A 1 201 ? -31.837 14.762 57.333 1.00 51.84 201 SER A N 1
ATOM 1598 C CA . SER A 1 201 ? -31.804 14.294 55.954 1.00 51.84 201 SER A CA 1
ATOM 1599 C C . SER A 1 201 ? -31.777 15.520 55.047 1.00 51.84 201 SER A C 1
ATOM 1601 O O . SER A 1 201 ? -32.808 16.098 54.704 1.00 51.84 201 SER A O 1
ATOM 1603 N N . LYS A 1 202 ? -30.569 15.931 54.644 1.00 48.94 202 LYS A N 1
ATOM 1604 C CA . LYS A 1 202 ? -30.376 16.760 53.450 1.00 48.94 202 LYS A CA 1
ATOM 1605 C C . LYS A 1 202 ? -30.983 16.006 52.266 1.00 48.94 202 LYS A C 1
ATOM 1607 O O . LYS A 1 202 ? -30.331 15.189 51.621 1.00 48.94 202 LYS A O 1
ATOM 1612 N N . ARG A 1 203 ? -32.271 16.247 52.019 1.00 46.91 203 ARG A N 1
ATOM 1613 C CA . ARG 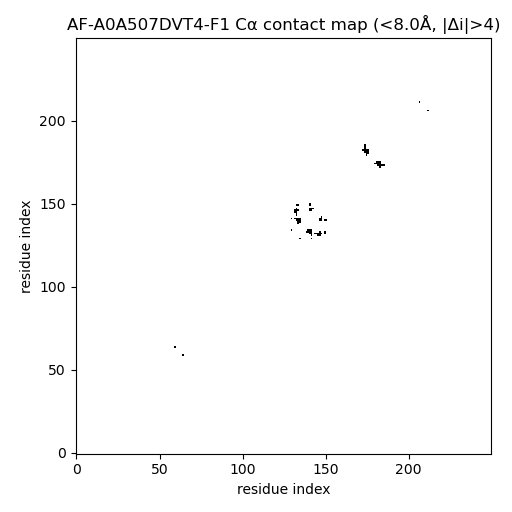A 1 203 ? -32.973 15.838 50.808 1.00 46.91 203 ARG A CA 1
ATOM 1614 C C . ARG A 1 203 ? -32.320 16.587 49.656 1.00 46.91 203 ARG A C 1
ATOM 1616 O O . ARG A 1 203 ? -32.557 17.778 49.477 1.00 46.91 203 ARG A O 1
ATOM 1623 N N . TYR A 1 204 ? -31.482 15.902 48.889 1.00 49.31 204 TYR A N 1
ATOM 1624 C CA . TYR A 1 204 ? -31.123 16.402 47.570 1.00 49.31 204 TYR A CA 1
ATOM 1625 C C . TYR A 1 204 ? -32.404 16.458 46.725 1.00 49.31 204 TYR A C 1
ATOM 1627 O O . TYR A 1 204 ? -33.194 15.506 46.773 1.00 49.31 204 TYR A O 1
ATOM 1635 N N . PRO A 1 205 ? -32.656 17.558 45.995 1.00 54.28 205 PRO A N 1
ATOM 1636 C CA . PRO A 1 205 ? -33.841 17.671 45.165 1.00 54.28 205 PRO A CA 1
ATOM 1637 C C . PRO A 1 205 ? -33.837 16.540 44.139 1.00 54.28 205 PRO A C 1
ATOM 1639 O O . PRO A 1 205 ? -32.856 16.293 43.436 1.00 54.28 205 PRO A O 1
ATOM 1642 N N . ARG A 1 206 ? -34.950 15.811 44.103 1.00 53.50 206 ARG A N 1
ATOM 1643 C CA . ARG A 1 206 ? -35.209 14.733 43.156 1.00 53.50 206 ARG A CA 1
ATOM 1644 C C . ARG A 1 206 ? -35.269 15.376 41.766 1.00 53.50 206 ARG A C 1
ATOM 1646 O O . ARG A 1 206 ? -36.267 16.016 41.449 1.00 53.50 206 ARG A O 1
ATOM 1653 N N . ARG A 1 207 ? -34.196 15.260 40.974 1.00 49.81 207 ARG A N 1
ATOM 1654 C CA . ARG A 1 207 ? -34.187 15.724 39.578 1.00 49.81 207 ARG A CA 1
ATOM 1655 C C . ARG A 1 207 ? -35.325 15.039 38.831 1.00 49.81 207 ARG A C 1
ATOM 1657 O O . ARG A 1 207 ? -35.419 13.810 38.830 1.00 49.81 207 ARG A O 1
ATOM 1664 N N . THR A 1 208 ? -36.210 15.834 38.248 1.00 58.06 208 THR A N 1
ATOM 1665 C CA . THR A 1 208 ? -37.280 15.344 37.385 1.00 58.06 208 THR A CA 1
ATOM 1666 C C . THR A 1 208 ? -36.676 14.880 36.051 1.00 58.06 208 THR A C 1
ATOM 1668 O O . THR A 1 208 ? -35.654 15.416 35.611 1.00 58.06 208 THR A O 1
ATOM 1671 N N . PRO A 1 209 ? -37.274 13.882 35.378 1.00 58.47 209 PRO A N 1
ATOM 1672 C CA . PRO A 1 209 ? -36.771 13.370 34.098 1.00 58.47 209 PRO A CA 1
ATOM 1673 C C . PRO A 1 209 ? -36.678 14.442 32.992 1.00 58.47 209 PRO A C 1
ATOM 1675 O O . PRO A 1 209 ? -35.905 14.288 32.049 1.00 58.47 209 PRO A O 1
ATOM 1678 N N . GLU A 1 210 ? -37.380 15.570 33.132 1.00 58.59 210 GLU A N 1
ATOM 1679 C CA . GLU A 1 210 ? -37.300 16.702 32.199 1.00 58.59 210 GLU A CA 1
ATOM 1680 C C . GLU A 1 210 ? -35.948 17.438 32.234 1.00 58.59 210 GLU A C 1
ATOM 1682 O O . GLU A 1 210 ? -35.466 17.883 31.191 1.00 58.59 210 GLU A O 1
ATOM 1687 N N . GLU A 1 211 ? -35.279 17.515 33.391 1.00 53.50 211 GLU A N 1
ATOM 1688 C CA . GLU A 1 211 ? -33.943 18.127 33.500 1.00 53.50 211 GLU A CA 1
ATOM 1689 C C . GLU A 1 211 ? -32.845 17.247 32.893 1.00 53.50 211 GLU A C 1
ATOM 1691 O O . GLU A 1 211 ? -31.814 17.750 32.451 1.00 53.50 211 GLU A O 1
ATOM 1696 N N . THR A 1 212 ? -33.065 15.931 32.821 1.00 57.00 212 THR A N 1
ATOM 1697 C CA . THR A 1 212 ? -32.062 15.002 32.275 1.00 57.00 212 THR A CA 1
ATOM 1698 C C . THR A 1 212 ? -32.038 15.033 30.743 1.00 57.00 212 THR A C 1
ATOM 1700 O O . THR A 1 212 ? -30.992 14.804 30.142 1.00 57.00 212 THR A O 1
ATOM 1703 N N . MET A 1 213 ? -33.155 15.394 30.097 1.00 51.81 213 MET A N 1
ATOM 1704 C CA . MET A 1 213 ? -33.234 15.493 28.634 1.00 51.81 213 MET A CA 1
ATOM 1705 C C . MET A 1 213 ? -32.651 16.794 28.062 1.00 51.81 213 MET A C 1
ATOM 1707 O O . MET A 1 213 ? -32.265 16.822 26.896 1.00 51.81 213 MET A O 1
ATOM 1711 N N . ARG A 1 214 ? -32.515 17.866 28.857 1.00 54.31 214 ARG A N 1
ATOM 1712 C CA . ARG A 1 214 ? -31.950 19.145 28.374 1.00 54.31 214 ARG A CA 1
ATOM 1713 C C . ARG A 1 214 ? -30.419 19.162 28.260 1.00 54.31 214 ARG A C 1
ATOM 1715 O O . ARG A 1 214 ? -29.868 20.117 27.723 1.00 54.31 214 ARG A O 1
ATOM 1722 N N . HIS A 1 215 ? -29.723 18.123 28.723 1.00 52.59 215 HIS A N 1
ATOM 1723 C CA . HIS A 1 215 ? -28.255 18.040 28.693 1.00 52.59 215 HIS A CA 1
ATOM 1724 C C . HIS A 1 215 ? -27.683 17.061 27.654 1.00 52.59 215 HIS A C 1
ATOM 1726 O O . HIS A 1 215 ? -26.493 16.766 27.686 1.00 52.59 215 HIS A O 1
ATOM 1732 N N . VAL A 1 216 ? -28.497 16.590 26.703 1.00 54.88 216 VAL A N 1
ATOM 1733 C CA . VAL A 1 216 ? -28.054 15.655 25.646 1.00 54.88 216 VAL A CA 1
ATOM 1734 C C . VAL A 1 216 ? -27.663 16.366 24.340 1.00 54.88 216 VAL A C 1
ATOM 1736 O O . VAL A 1 216 ? -27.184 15.728 23.409 1.00 54.88 216 VAL A O 1
ATOM 1739 N N . ILE A 1 217 ? -27.785 17.694 24.260 1.00 56.12 217 ILE A N 1
ATOM 1740 C CA . ILE A 1 217 ? -27.226 18.454 23.136 1.00 56.12 217 ILE A CA 1
ATOM 1741 C C . ILE A 1 217 ? -25.862 18.984 23.586 1.00 56.12 217 ILE A C 1
ATOM 1743 O O . ILE A 1 217 ? -25.828 19.924 24.386 1.00 56.12 217 ILE A O 1
ATOM 1747 N N . PRO A 1 218 ? -24.733 18.395 23.144 1.00 58.66 218 PRO A N 1
ATOM 1748 C CA . PRO A 1 218 ? -23.440 19.016 23.376 1.00 58.66 218 PRO A CA 1
ATOM 1749 C C . PRO A 1 218 ? -23.481 20.423 22.762 1.00 58.66 218 PRO A C 1
ATOM 1751 O O . PRO A 1 218 ? -23.969 20.566 21.636 1.00 58.66 218 PRO A O 1
ATOM 1754 N N . PRO A 1 219 ? -23.017 21.470 23.469 1.00 56.22 219 PRO A N 1
ATOM 1755 C CA . PRO A 1 219 ? -22.866 22.774 22.844 1.00 56.22 219 PRO A CA 1
ATOM 1756 C C . PRO A 1 219 ? -21.984 22.581 21.611 1.00 56.22 219 PRO A C 1
ATOM 1758 O O . PRO A 1 219 ? -20.902 21.999 21.722 1.00 56.22 219 PRO A O 1
ATOM 1761 N N . GLU A 1 220 ? -22.471 22.997 20.437 1.00 60.91 220 GLU A N 1
ATOM 1762 C CA . GLU A 1 220 ? -21.669 22.969 19.215 1.00 60.91 220 GLU A CA 1
ATOM 1763 C C . GLU A 1 220 ? -20.303 23.582 19.544 1.00 60.91 220 GLU A C 1
ATOM 1765 O O . GLU A 1 220 ? -20.260 24.719 20.030 1.00 60.91 220 GLU A O 1
ATOM 1770 N N . PRO A 1 221 ? -19.188 22.857 19.351 1.00 63.12 221 PRO A N 1
ATOM 1771 C CA . PRO A 1 221 ? -17.890 23.419 19.658 1.00 63.12 221 PRO A CA 1
ATOM 1772 C C . PRO A 1 221 ? -17.723 24.652 18.773 1.00 63.12 221 PRO A C 1
ATOM 1774 O O . PRO A 1 221 ? -17.789 24.548 17.548 1.00 63.12 221 PRO A O 1
ATOM 1777 N N . ALA A 1 222 ? -17.512 25.822 19.380 1.00 59.47 222 ALA A N 1
ATOM 1778 C CA . ALA A 1 222 ? -17.284 27.079 18.661 1.00 59.47 222 ALA A CA 1
ATOM 1779 C C . ALA A 1 222 ? -16.190 26.936 17.577 1.00 59.47 222 ALA A C 1
ATOM 1781 O O . ALA A 1 222 ? -16.269 27.554 16.516 1.00 59.47 222 ALA A O 1
ATOM 1782 N N . ALA A 1 223 ? -15.254 26.004 17.789 1.00 58.81 223 ALA A N 1
ATOM 1783 C CA . ALA A 1 223 ? -14.224 25.593 16.842 1.00 58.81 223 ALA A CA 1
ATOM 1784 C C . ALA A 1 223 ? -14.754 25.083 15.481 1.00 58.81 223 ALA A C 1
ATOM 1786 O O . ALA A 1 223 ? -14.073 25.239 14.469 1.00 58.81 223 ALA A O 1
ATOM 1787 N N . PHE A 1 224 ? -15.960 24.504 15.408 1.00 57.59 224 PHE A N 1
ATOM 1788 C CA . PHE A 1 224 ? -16.530 24.032 14.140 1.00 57.59 224 PHE A CA 1
ATOM 1789 C C . PHE A 1 224 ? -17.018 25.192 13.262 1.00 57.59 224 PHE A C 1
ATOM 1791 O O . PHE A 1 224 ? -16.831 25.168 12.046 1.00 57.59 224 PHE A O 1
ATOM 1798 N N . LYS A 1 225 ? -17.576 26.250 13.867 1.00 63.84 225 LYS A N 1
ATOM 1799 C CA . LYS A 1 225 ? -18.011 27.447 13.126 1.00 63.84 225 LYS A CA 1
ATOM 1800 C C . LYS A 1 225 ? -16.823 28.228 12.575 1.00 63.84 225 LYS A C 1
ATOM 1802 O O . LYS A 1 225 ? -16.871 28.661 11.426 1.00 63.84 225 LYS A O 1
ATOM 1807 N N . GLU A 1 226 ? -15.741 28.339 13.343 1.00 66.25 226 GLU A N 1
ATOM 1808 C CA . GLU A 1 226 ? -14.510 28.982 12.870 1.00 66.25 226 GLU A CA 1
ATOM 1809 C C . GLU A 1 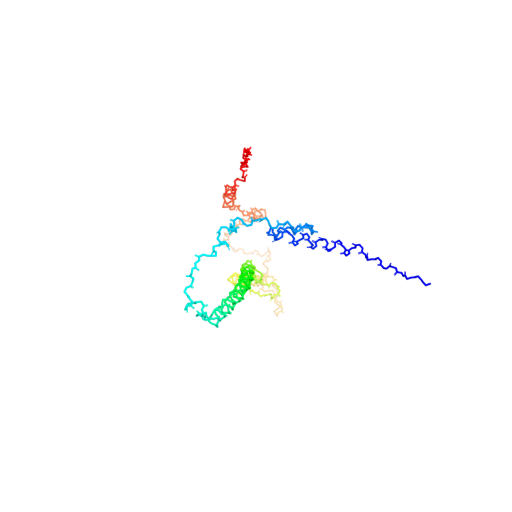226 ? -13.824 28.173 11.762 1.00 66.25 226 GLU A C 1
ATOM 1811 O O . GLU A 1 226 ? -13.433 28.744 10.743 1.00 66.25 226 GLU A O 1
ATOM 1816 N N . GLY A 1 227 ? -13.748 26.844 11.900 1.00 70.06 227 GLY A N 1
ATOM 1817 C CA . GLY A 1 227 ? -13.187 25.968 10.868 1.00 70.06 227 GLY A CA 1
ATOM 1818 C C . GLY A 1 227 ? -13.972 26.014 9.554 1.00 70.06 227 GLY A C 1
ATOM 1819 O O . GLY A 1 227 ? -13.377 26.106 8.481 1.00 70.06 227 GLY A O 1
ATOM 1820 N N . PHE A 1 228 ? -15.307 26.028 9.626 1.00 67.75 228 PHE A N 1
ATOM 1821 C CA . PHE A 1 228 ? -16.170 26.077 8.444 1.00 67.75 228 PHE A CA 1
ATOM 1822 C C . PHE A 1 228 ? -16.113 27.435 7.729 1.00 67.75 228 PHE A C 1
ATOM 1824 O O . PHE A 1 228 ? -16.025 27.491 6.503 1.00 67.75 228 PHE A O 1
ATOM 1831 N N . GLN A 1 229 ? -16.088 28.545 8.475 1.00 70.69 229 GLN A N 1
ATOM 1832 C CA . GLN A 1 229 ? -15.931 29.877 7.881 1.00 70.69 229 GLN A CA 1
ATOM 1833 C C . GLN A 1 229 ? -14.535 30.098 7.292 1.00 70.69 229 GLN A C 1
ATOM 1835 O O . GLN A 1 229 ? -14.401 30.795 6.285 1.00 70.69 229 GLN A O 1
ATOM 1840 N N . LYS A 1 230 ? -13.496 29.497 7.882 1.00 74.38 230 LYS A N 1
ATOM 1841 C CA . LYS A 1 230 ? -12.138 29.535 7.333 1.00 74.38 230 LYS A CA 1
ATOM 1842 C C . LYS A 1 230 ? -12.040 28.720 6.040 1.00 74.38 230 LYS A C 1
ATOM 1844 O O . LYS A 1 230 ? -11.533 29.241 5.054 1.00 74.38 230 LYS A O 1
ATOM 1849 N N . ALA A 1 231 ? -12.638 27.527 5.999 1.00 68.94 231 ALA A N 1
ATOM 1850 C CA . ALA A 1 231 ? -12.708 26.703 4.790 1.00 68.94 231 ALA A CA 1
ATOM 1851 C C . ALA A 1 231 ? -13.490 27.381 3.647 1.00 68.94 231 ALA A C 1
ATOM 1853 O O . ALA A 1 231 ? -13.085 27.294 2.492 1.00 68.94 231 ALA A O 1
ATOM 1854 N N . LEU A 1 232 ? -14.566 28.115 3.955 1.00 67.44 232 LEU A N 1
ATOM 1855 C CA . LEU A 1 232 ? -15.314 28.892 2.957 1.00 67.44 232 LEU A CA 1
ATOM 1856 C C . LEU A 1 232 ? -14.540 30.101 2.413 1.00 67.44 232 LEU A C 1
ATOM 1858 O O . LEU A 1 232 ? -14.751 30.482 1.267 1.00 67.44 232 LEU A O 1
ATOM 1862 N N . LYS A 1 233 ? -13.652 30.706 3.210 1.00 66.44 233 LYS A N 1
ATOM 1863 C CA . LYS A 1 233 ? -12.790 31.815 2.761 1.00 66.44 233 LYS A CA 1
ATOM 1864 C C . LYS A 1 233 ? -11.550 31.337 2.000 1.00 66.44 233 LYS A C 1
ATOM 1866 O O . LYS A 1 233 ? -11.023 32.083 1.184 1.00 66.44 233 LYS A O 1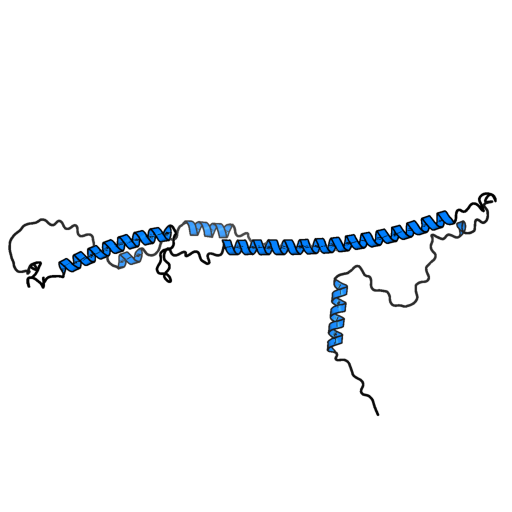
ATOM 1871 N N . GLU A 1 234 ? -11.085 30.122 2.277 1.00 65.44 234 GLU A N 1
ATOM 1872 C CA . GLU A 1 234 ? -9.912 29.505 1.641 1.00 65.44 234 GLU A CA 1
ATOM 1873 C C . GLU A 1 234 ? -10.277 28.720 0.365 1.00 65.44 234 GLU A C 1
ATOM 1875 O O . GLU A 1 234 ? -9.416 28.438 -0.470 1.00 65.44 234 GLU A O 1
ATOM 1880 N N . ALA A 1 235 ? -11.569 28.439 0.156 1.00 55.28 235 ALA A N 1
ATOM 1881 C CA . ALA A 1 235 ? -12.115 28.021 -1.129 1.00 55.28 235 ALA A CA 1
ATOM 1882 C C . ALA A 1 235 ? -12.014 29.177 -2.143 1.00 55.28 235 ALA A C 1
ATOM 1884 O O . ALA A 1 235 ? -12.881 30.042 -2.251 1.00 55.28 235 ALA A O 1
ATOM 1885 N N . VAL A 1 236 ? -10.891 29.176 -2.856 1.00 58.03 236 VAL A N 1
ATOM 1886 C CA . VAL A 1 236 ? -10.516 30.051 -3.971 1.00 58.03 236 VAL A CA 1
ATOM 1887 C C . VAL A 1 236 ? -11.713 30.364 -4.886 1.00 58.03 236 VAL A C 1
ATOM 1889 O O . VAL A 1 236 ? -12.375 29.429 -5.348 1.00 58.03 236 VAL A O 1
ATOM 1892 N N . PRO A 1 237 ? -11.980 31.644 -5.221 1.00 60.50 237 PRO A N 1
ATOM 1893 C CA . PRO A 1 237 ? -12.986 31.982 -6.217 1.00 60.50 237 PRO A CA 1
ATOM 1894 C C . PRO A 1 237 ? -12.573 31.396 -7.571 1.00 60.50 237 PRO A C 1
ATOM 1896 O O . PRO A 1 237 ? -11.538 31.740 -8.145 1.00 60.50 237 PRO A O 1
ATOM 1899 N N . LEU A 1 238 ? -13.396 30.479 -8.071 1.00 52.78 238 LEU A N 1
ATOM 1900 C CA . LEU A 1 238 ? -13.323 29.955 -9.427 1.00 52.78 238 LEU A CA 1
ATOM 1901 C C . LEU A 1 238 ? -13.472 31.105 -10.437 1.00 52.78 238 LEU A C 1
ATOM 1903 O O . LEU A 1 238 ? -14.573 31.553 -10.724 1.00 52.78 238 LEU A O 1
ATOM 1907 N N . GLY A 1 239 ? -12.331 31.538 -10.974 1.00 49.06 239 GLY A N 1
ATOM 1908 C CA . GLY A 1 239 ? -12.130 31.889 -12.380 1.00 49.06 239 GLY A CA 1
ATOM 1909 C C . GLY A 1 239 ? -12.902 33.081 -12.948 1.00 49.06 239 GLY A C 1
ATOM 1910 O O . GLY A 1 239 ? -13.977 32.918 -13.516 1.00 49.06 239 GLY A O 1
ATOM 1911 N N . GLU A 1 240 ? -12.246 34.244 -13.008 1.00 50.31 240 GLU A N 1
ATOM 1912 C CA . GLU A 1 240 ? -12.473 35.172 -14.120 1.00 50.31 240 GLU A CA 1
ATOM 1913 C C . GLU A 1 240 ? -11.924 34.547 -15.412 1.00 50.31 240 GLU A C 1
ATOM 1915 O O . GLU A 1 240 ? -10.714 34.406 -15.618 1.00 50.31 240 GLU A O 1
ATOM 1920 N N . VAL A 1 241 ? -12.838 34.159 -16.298 1.00 56.84 241 VAL A N 1
ATOM 1921 C CA . VAL A 1 241 ? -12.543 33.743 -17.670 1.00 56.84 241 VAL A CA 1
ATOM 1922 C C . VAL A 1 241 ? -12.062 34.970 -18.447 1.00 56.84 241 VAL A C 1
ATOM 1924 O O . VAL A 1 241 ? -12.856 35.754 -18.956 1.00 56.84 241 VAL A O 1
ATOM 1927 N N . ARG A 1 242 ? -10.741 35.156 -18.549 1.00 50.31 242 ARG A N 1
ATOM 1928 C CA . ARG A 1 242 ? -10.151 36.119 -19.489 1.00 50.31 242 ARG A CA 1
ATOM 1929 C C . ARG A 1 242 ? -10.231 35.570 -20.912 1.00 50.31 242 ARG A C 1
ATOM 1931 O O . ARG A 1 242 ? -9.510 34.639 -21.279 1.00 50.31 242 ARG A O 1
ATOM 1938 N N . GLU A 1 243 ? -11.102 36.180 -21.707 1.00 54.06 243 GLU A N 1
ATOM 1939 C CA . GLU A 1 243 ? -11.224 35.986 -23.150 1.00 54.06 243 GLU A CA 1
ATOM 1940 C C . GLU A 1 243 ? -9.865 36.170 -23.844 1.00 54.06 243 GLU A C 1
ATOM 1942 O O . GLU A 1 243 ? -9.209 37.209 -23.739 1.00 54.06 243 GLU A O 1
ATOM 1947 N N . ARG A 1 244 ? -9.409 35.136 -24.559 1.00 49.25 244 ARG A N 1
ATOM 1948 C CA . ARG A 1 244 ? -8.184 35.204 -25.363 1.00 49.25 244 ARG A CA 1
ATOM 1949 C C . ARG A 1 244 ? -8.459 35.930 -26.677 1.00 49.25 244 ARG A C 1
ATOM 1951 O O . ARG A 1 244 ? -9.327 35.539 -27.453 1.00 49.25 244 ARG A O 1
ATOM 1958 N N . GLY A 1 245 ? -7.656 36.962 -26.919 1.00 52.22 245 GLY A N 1
ATOM 1959 C CA . GLY A 1 245 ? -7.694 37.816 -28.098 1.00 52.22 245 GLY A CA 1
ATOM 1960 C C . GLY A 1 245 ? -7.541 37.091 -29.439 1.00 52.22 245 GLY A C 1
ATOM 1961 O O . GLY A 1 245 ? -6.752 36.158 -29.605 1.00 52.22 245 GLY A O 1
ATOM 1962 N N . LYS A 1 246 ? -8.287 37.612 -30.418 1.00 56.03 246 LYS A N 1
ATOM 1963 C CA . LYS A 1 246 ? -8.186 37.338 -31.854 1.00 56.03 246 LYS A CA 1
ATOM 1964 C C . LYS A 1 246 ? -6.781 37.675 -32.367 1.00 56.03 246 LYS A C 1
ATOM 1966 O O . LYS A 1 246 ? -6.360 38.827 -32.302 1.00 56.03 246 LYS A O 1
ATOM 1971 N N . ARG A 1 247 ? -6.086 36.696 -32.952 1.00 54.19 247 ARG A N 1
ATOM 1972 C CA . ARG A 1 247 ? -4.920 36.946 -33.811 1.00 54.19 247 ARG A CA 1
ATOM 1973 C C . ARG A 1 247 ? -5.404 37.209 -35.238 1.00 54.19 247 ARG A C 1
ATOM 1975 O O . ARG A 1 247 ? -6.100 36.377 -35.812 1.00 54.19 247 ARG A O 1
ATOM 1982 N N . ARG A 1 248 ? -5.056 38.379 -35.780 1.00 58.91 248 ARG A N 1
ATOM 1983 C CA . ARG A 1 248 ? -5.157 38.696 -37.210 1.00 58.91 248 ARG A CA 1
ATOM 1984 C C . ARG A 1 248 ? -3.980 38.039 -37.933 1.00 58.91 248 ARG A C 1
ATOM 1986 O O . ARG A 1 248 ? -2.844 38.205 -37.501 1.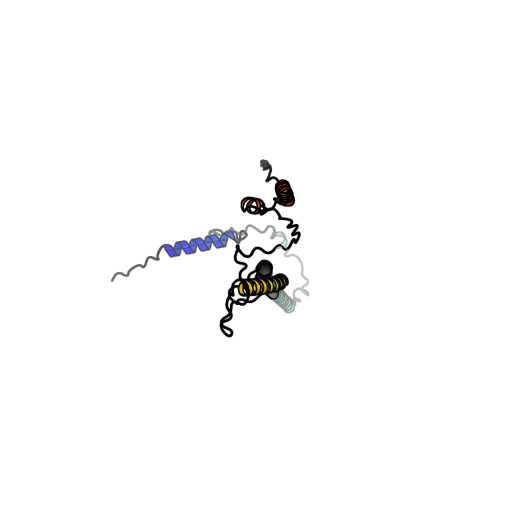00 58.91 248 ARG A O 1
ATOM 1993 N N . CYS A 1 249 ? -4.268 37.310 -39.005 1.00 48.25 249 CYS A N 1
ATOM 1994 C CA . CYS A 1 249 ? -3.284 36.919 -40.008 1.00 48.25 249 CYS A CA 1
ATOM 1995 C C . CYS A 1 249 ? -3.097 38.096 -40.973 1.00 48.25 249 CYS A C 1
ATOM 1997 O O . CYS A 1 249 ? -4.086 38.659 -41.447 1.00 48.25 249 CYS A O 1
ATOM 1999 N N . GLY A 1 250 ? -1.842 38.459 -41.211 1.00 54.78 250 GLY A N 1
ATOM 2000 C CA . GLY A 1 250 ? -1.364 39.231 -42.351 1.00 54.78 250 GLY A CA 1
ATOM 2001 C C . GLY A 1 250 ? -0.239 38.442 -42.998 1.00 54.78 250 GLY A C 1
ATOM 2002 O O . GLY A 1 250 ? 0.382 37.640 -42.258 1.00 54.78 250 GLY A O 1
#

Organism: NCBI:txid109895

pLDDT: mean 70.17, std 17.64, range [43.44, 97.19]

Radius of gyration: 52.03 Å; Cα contacts (8 Å, |Δi|>4): 44; chains: 1; bounding box: 103×67×144 Å

Sequence (250 aa):
MLSPTHSLPQQQQQQQQQYHHAFTRHNPSIPDAPPCGRLARIGNNSRNTSDNVFAFGGVMDDVTRYRTDAAAAETERRQVQRDRRSKRVEVRRNWLENIETRRWDVESATHERAAAHLAMKQGASRLGVSRSGYNPITNTYAPTAEGQQLAERDQIDMRNLAHRATTNYLRLNTFDPITGKDVHPIPTPNSNSNSSENVNSKRYPRRTPEETMRHVIPPEPAAFKEGFQKALKEAVPLGEVRERGKRRCG

Foldseek 3Di:
DDDDDDDDDPVVVVVVVVVVVVVCVVCVPDPPDPPPDDDDDPPDDPVPPVPVVPCPDDPDPPVVVPPDPVVVVVVVVVVVVVVVVVVVVVVVVVVVVVVVVVVVVVVVVVVVVVVVVVVVCVVVDPVPVPPAQADPVVRAGDPDPNVVVVVVVVVVVVVVVVVVVVVVCVVPQQADPVVRHGPDPPPDPPDDDDDDDDPPPPPDPDDDVVVVVVPPDDDDPPVVVVVVVVVVVVPDPPDDPDDDDDDDDD

=== Feature glossary ===
Key to the feature types in this record:

Secondary structure (8-state, DSSP). Secondary structure is the local, repeating backbone conformation. DSSP classifies it into eight states by reading the hydrogen-bond network: three helix types (H, G, I), two β types (E, B), two non-regular types (T, S), and unstructured coil (-).

Backbone torsions (φ/ψ). Backbone dihedral angles. Every residue except chain termini has a φ (preceding-C → N → Cα → C) and a ψ (N → Cα → C → next-N). They are reported in degrees following the IUPAC sign convention. Secondary structure is essentially a statement about which (φ, ψ) basin each residue occupies.

Predicted aligned error. Predicted Aligned Error (PAE) is an AlphaFold confidence matrix: entry (i, j) is the expected error in the position of residue j, in ångströms, when the prediction is superimposed on the true structure at residue i. Low PAE within a block of residues means that block is internally rigid and well-predicted; high PAE between two blocks means their relative placement is uncertain even if each block individually is confident.

B-factor. B-factor (Debye–Waller factor) reflects atomic displacement in the crystal lattice. It is an experimental observable (units Å²), not a prediction; low values mean the atom is pinned down, high values mean it moves or is heterogeneous across the crystal.

Secondary structure (3-state, P-SEA). Three-state secondary structure (P-SEA) collapses the eight DSSP classes into helix (a), strand (b), and coil (c). P-SEA assigns these from Cα geometry alone — distances and angles — without requiring backbone oxygens, so it works on any Cα trace.

Sequence. Primary structure: the covalent order of the twenty standard amino acids along the backbone. Two proteins with the same sequence will (almost always) fold to the same structure; two with 30% identity often share a fold but not the details.

pLDDT. pLDDT is the predicted lDDT-Cα score: AlphaFold's confidence that the local environment of each residue (all inter-atomic distances within 15 Å) is correctly placed. It is a per-residue number between 0 and 100, with higher meaning more reliable.

InterPro / GO / CATH / organism. Functional annotations link the protein to curated databases. InterPro entries identify conserved domains and families by matching the sequence against member-database signatures (Pfam, PROSITE, CDD, …). Gene Ontology (GO) terms describe molecular function, biological process, and cellular component in a controlled vocabulary. CATH places the structure in a hierarchical fold classification (Class/Architecture/Topology/Homologous-superfamily). The organism is the source species.

Contact-map, Ramachandran, and PAE plots. Three diagnostic plots accompany the record. The Cα contact map visualizes the tertiary structure as a 2D adjacency matrix (8 Å cutoff, sequence-local contacts suppressed). The Ramachandran plot shows the distribution of backbone (φ, ψ) torsions, with points in the α and β basins reflecting secondary structure content. The PAE plot shows AlphaFold's inter-residue confidence as a color matrix.

mmCIF coordinates. The mmCIF table is the protein's shape written out atom by atom. For each backbone N, Cα, C, and carbonyl O, it records an (x, y, z) coordinate triple in Å plus the residue type, chain letter, and residue number.

Radius of gyration, Cα contacts, bounding box. Three whole-structure scalars: the radius of gyration (RMS distance of Cα from centroid, in Å), the count of Cα–Cα contacts (pairs closer than 8 Å and separated by more than four residues in sequence — i.e. tertiary, not local, contacts), and the bounding-box dimensions. Together they distinguish compact globular folds from extended fibres or disordered chains.

Foldseek 3Di. The Foldseek 3Di string encodes local tertiary geometry as a 20-letter alphabet — one character per residue — derived from the relative positions of nearby Cα atoms. Unlike the amino-acid sequence, 3Di is a direct function of the 3D structure, so two proteins with the same fold have similar 3Di strings even at low sequence identity.

Rendered structure images. Six rendered views show the 3D structure from the faces of a cube — i.e. along ±x, ±y, ±z. Rendering representation is drawn randomly per protein from cartoon (secondary-structure ribbons), sticks (backbone bonds), or molecular surface; coloring is either N→C rainbow (blue at the N-terminus through red at the C-terminus) or one color per chain.

Nearest PDB structures. The Foldseek neighbor list gives the closest experimentally determined structures in the PDB, ranked by structural alignment. TM-score near 1 means near-identical fold; near 0.3 means only rough topology match. This is how one finds what a novel AlphaFold prediction most resembles in the solved-structure universe.

Solvent-accessible surface area. SASA measures how much of the protein is reachable by solvent. It is computed by rolling a water-sized probe over the atomic surface and summing the exposed area (Å²). Per-residue SASA distinguishes core (buried, low SASA) from surface (exposed, high SASA) residues; total SASA is a whole-molecule size measure.